Protein AF-F9EJ94-F1 (afdb_monomer_lite)

Structure (mmCIF, N/CA/C/O backbone):
data_AF-F9EJ94-F1
#
_entry.id   AF-F9EJ94-F1
#
loop_
_atom_site.group_PDB
_atom_site.id
_atom_site.type_symbol
_atom_site.label_atom_id
_atom_site.label_alt_id
_atom_site.label_comp_id
_atom_site.label_asym_id
_atom_site.label_entity_id
_atom_site.label_seq_id
_atom_site.pdbx_PDB_ins_code
_atom_site.Cartn_x
_atom_site.Cartn_y
_atom_site.Cartn_z
_atom_site.occupancy
_atom_site.B_iso_or_equiv
_atom_site.auth_seq_id
_atom_site.auth_comp_id
_atom_site.auth_asym_id
_atom_site.auth_atom_id
_atom_site.pdbx_PDB_model_num
ATOM 1 N N . VAL A 1 1 ? 32.078 -11.360 -39.022 1.00 58.03 1 VAL A N 1
ATOM 2 C CA . VAL A 1 1 ? 32.251 -10.855 -37.637 1.00 58.03 1 VAL A CA 1
ATOM 3 C C . VAL A 1 1 ? 32.823 -9.448 -37.717 1.00 58.03 1 VAL A C 1
ATOM 5 O O . VAL A 1 1 ? 33.835 -9.282 -38.382 1.00 58.03 1 VAL A O 1
ATOM 8 N N . ALA A 1 2 ? 32.168 -8.445 -37.124 1.00 83.19 2 ALA A N 1
ATOM 9 C CA . ALA A 1 2 ? 32.655 -7.062 -37.106 1.00 83.19 2 ALA A CA 1
ATOM 10 C C . ALA A 1 2 ? 33.161 -6.707 -35.701 1.00 83.19 2 ALA A C 1
ATOM 12 O O . ALA A 1 2 ? 32.470 -6.965 -34.719 1.00 83.19 2 ALA A O 1
ATOM 13 N N . VAL A 1 3 ? 34.353 -6.116 -35.610 1.00 89.56 3 VAL A N 1
ATOM 14 C CA . VAL A 1 3 ? 34.962 -5.672 -34.347 1.00 89.56 3 VAL A CA 1
ATOM 15 C C . VAL A 1 3 ? 35.040 -4.153 -34.355 1.00 89.56 3 VAL A C 1
ATOM 17 O O . VAL A 1 3 ? 35.409 -3.556 -35.366 1.00 89.56 3 VAL A O 1
ATOM 20 N N . ARG A 1 4 ? 34.684 -3.515 -33.236 1.00 87.56 4 ARG A N 1
ATOM 21 C CA . ARG A 1 4 ? 34.821 -2.067 -33.057 1.00 87.56 4 ARG A CA 1
ATOM 22 C C . ARG A 1 4 ? 35.340 -1.735 -31.668 1.00 87.56 4 ARG A C 1
ATOM 24 O O . ARG A 1 4 ? 34.984 -2.393 -30.696 1.00 87.56 4 ARG A O 1
ATOM 31 N N . VAL A 1 5 ? 36.141 -0.679 -31.600 1.00 90.56 5 VAL A N 1
ATOM 32 C CA . VAL A 1 5 ? 36.671 -0.112 -30.358 1.00 90.56 5 VAL A CA 1
ATOM 33 C C . VAL A 1 5 ? 36.000 1.239 -30.133 1.00 90.56 5 VAL A C 1
ATOM 35 O O . VAL A 1 5 ? 35.906 2.045 -31.057 1.00 90.56 5 VAL A O 1
ATOM 38 N N . ALA A 1 6 ? 35.502 1.473 -28.920 1.00 91.19 6 ALA A N 1
ATOM 39 C CA . ALA A 1 6 ? 34.910 2.741 -28.509 1.00 91.19 6 ALA A CA 1
ATOM 40 C C . ALA A 1 6 ? 35.835 3.452 -27.515 1.00 91.19 6 ALA A C 1
ATOM 42 O O . ALA A 1 6 ? 36.492 2.799 -26.707 1.00 91.19 6 ALA A O 1
ATOM 43 N N . SER A 1 7 ? 35.856 4.786 -27.535 1.00 89.88 7 SER A N 1
ATOM 44 C CA . SER A 1 7 ? 36.735 5.577 -26.663 1.00 89.88 7 SER A CA 1
ATOM 45 C C . SER A 1 7 ? 36.240 5.659 -25.213 1.00 89.88 7 SER A C 1
ATOM 47 O O . SER A 1 7 ? 36.962 6.142 -24.346 1.00 89.88 7 SER A O 1
ATOM 49 N N . SER A 1 8 ? 35.010 5.213 -24.925 1.00 91.75 8 SER A N 1
ATOM 50 C CA . SER A 1 8 ? 34.463 5.137 -23.565 1.00 91.75 8 SER A CA 1
ATOM 51 C C . SER A 1 8 ? 33.291 4.147 -23.454 1.00 91.75 8 SER A C 1
ATOM 53 O O . SER A 1 8 ? 32.638 3.859 -24.463 1.00 91.75 8 SER A O 1
ATOM 55 N N . PRO A 1 9 ? 32.936 3.683 -22.237 1.00 87.75 9 PRO A N 1
ATOM 56 C CA . PRO A 1 9 ? 31.759 2.832 -22.018 1.00 87.75 9 PRO A CA 1
ATOM 57 C C . PRO A 1 9 ? 30.435 3.468 -22.470 1.00 87.75 9 PRO A C 1
ATOM 59 O O . PRO A 1 9 ? 29.524 2.776 -22.919 1.00 87.75 9 PRO A O 1
ATOM 62 N N . ALA A 1 10 ? 30.318 4.796 -22.377 1.00 88.25 10 ALA A N 1
ATOM 63 C CA . ALA A 1 10 ? 29.132 5.513 -22.839 1.00 88.25 10 ALA A CA 1
ATOM 64 C C . ALA A 1 10 ? 29.030 5.512 -24.374 1.00 88.25 10 ALA A C 1
ATOM 66 O O . ALA A 1 10 ? 27.938 5.353 -24.922 1.00 88.25 10 ALA A O 1
ATOM 67 N N . GLN A 1 11 ? 30.161 5.653 -25.076 1.00 92.25 11 GLN A N 1
ATOM 68 C CA . GLN A 1 11 ? 30.201 5.541 -26.536 1.00 92.25 11 GLN A CA 1
ATOM 69 C C . GLN A 1 11 ? 29.952 4.105 -27.006 1.00 92.25 11 GLN A C 1
ATOM 71 O O . GLN A 1 11 ? 29.233 3.907 -27.984 1.00 92.25 11 GLN A O 1
ATOM 76 N N . GLU A 1 12 ? 30.488 3.115 -26.290 1.00 93.81 12 GLU A N 1
ATOM 77 C CA . GLU A 1 12 ? 30.207 1.694 -26.513 1.00 93.81 12 GLU A CA 1
ATOM 78 C C . GLU A 1 12 ? 28.692 1.436 -26.448 1.00 93.81 12 GLU A C 1
ATOM 80 O O . GLU A 1 12 ? 28.096 0.979 -27.425 1.00 93.81 12 GLU A O 1
ATOM 85 N N . ALA A 1 13 ? 28.037 1.847 -25.356 1.00 92.44 13 ALA A N 1
ATOM 86 C CA . ALA A 1 13 ? 26.590 1.709 -25.190 1.00 92.44 13 ALA A CA 1
ATOM 87 C C . ALA A 1 13 ? 25.790 2.487 -26.251 1.00 92.44 13 ALA A C 1
ATOM 89 O O . ALA A 1 13 ? 24.784 1.989 -26.757 1.00 92.44 13 ALA A O 1
ATOM 90 N N . ALA A 1 14 ? 26.233 3.690 -26.634 1.00 93.44 14 ALA A N 1
ATOM 91 C CA . ALA A 1 14 ? 25.598 4.471 -27.695 1.00 93.44 14 ALA A CA 1
ATOM 92 C C . ALA A 1 14 ? 25.673 3.779 -29.060 1.00 93.44 14 ALA A C 1
ATOM 94 O O . ALA A 1 14 ? 24.717 3.819 -29.841 1.00 93.44 14 ALA A O 1
ATOM 95 N N . HIS A 1 15 ? 26.804 3.142 -29.350 1.00 94.31 15 HIS A N 1
ATOM 96 C CA . HIS A 1 15 ? 26.991 2.399 -30.580 1.00 94.31 15 HIS A CA 1
ATOM 97 C C . HIS A 1 15 ? 26.116 1.141 -30.613 1.00 94.31 15 HIS A C 1
ATOM 99 O O . HIS A 1 15 ? 25.374 0.960 -31.579 1.00 94.31 15 HIS A O 1
ATOM 105 N N . VAL A 1 16 ? 26.118 0.352 -29.536 1.00 95.56 16 VAL A N 1
ATOM 106 C CA . VAL A 1 16 ? 25.254 -0.830 -29.395 1.00 95.56 16 VAL A CA 1
ATOM 107 C C . VAL A 1 16 ? 23.777 -0.445 -29.523 1.00 95.56 16 VAL A C 1
ATOM 109 O O . VAL A 1 16 ? 23.058 -1.041 -30.318 1.00 95.56 16 VAL A O 1
ATOM 112 N N . ALA A 1 17 ? 23.320 0.608 -28.837 1.00 96.19 17 ALA A N 1
ATOM 113 C CA . ALA A 1 17 ? 21.929 1.063 -28.924 1.00 96.19 17 ALA A CA 1
ATOM 114 C C . ALA A 1 17 ? 21.517 1.486 -30.342 1.00 96.19 17 ALA A C 1
ATOM 116 O O . ALA A 1 17 ? 20.376 1.285 -30.753 1.00 96.19 17 ALA A O 1
ATOM 117 N N . ARG A 1 18 ? 22.433 2.098 -31.099 1.00 95.44 18 ARG A N 1
ATOM 118 C CA . ARG A 1 18 ? 22.193 2.454 -32.501 1.00 95.44 18 ARG A CA 1
ATOM 119 C C . ARG A 1 18 ? 22.100 1.215 -33.388 1.00 95.44 18 ARG A C 1
ATOM 121 O O . ARG A 1 18 ? 21.234 1.195 -34.251 1.00 95.44 18 ARG A O 1
ATOM 128 N N . MET A 1 19 ? 22.941 0.204 -33.164 1.00 95.88 19 MET A N 1
ATOM 129 C CA . MET A 1 19 ? 22.852 -1.063 -33.893 1.00 95.88 19 MET A CA 1
ATOM 130 C C . MET A 1 19 ? 21.521 -1.766 -33.638 1.00 95.88 19 MET A C 1
ATOM 132 O O . MET A 1 19 ? 20.826 -2.078 -34.592 1.00 95.88 19 MET A O 1
ATOM 136 N N . LEU A 1 20 ? 21.136 -1.944 -32.371 1.00 96.31 20 LEU A N 1
ATOM 137 C CA . LEU A 1 20 ? 19.891 -2.631 -32.014 1.00 96.31 20 LEU A CA 1
ATOM 138 C C . LEU A 1 20 ? 18.652 -1.910 -32.564 1.00 96.31 20 LEU A C 1
ATOM 140 O O . LEU A 1 20 ? 17.751 -2.543 -33.100 1.00 96.31 20 LEU A O 1
ATOM 144 N N . ARG A 1 21 ? 18.613 -0.573 -32.474 1.00 95.62 21 ARG A N 1
ATOM 145 C CA . ARG A 1 21 ? 17.519 0.214 -33.067 1.00 95.62 21 ARG A CA 1
ATOM 146 C C . ARG A 1 21 ? 17.511 0.137 -34.588 1.00 95.62 21 ARG A C 1
ATOM 148 O O . ARG A 1 21 ? 16.438 0.038 -35.166 1.00 95.62 21 ARG A O 1
ATOM 155 N N . GLY A 1 22 ? 18.682 0.198 -35.223 1.00 96.19 22 GLY A N 1
ATOM 156 C CA . GLY A 1 22 ? 18.802 0.045 -36.672 1.00 96.19 22 GLY A CA 1
ATOM 157 C C . GLY A 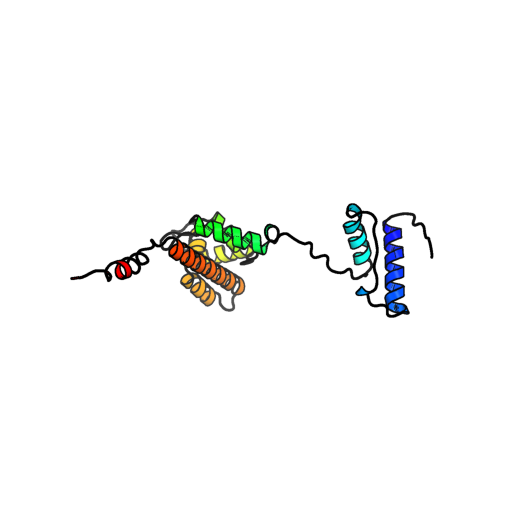1 22 ? 18.275 -1.310 -37.129 1.00 96.19 22 GLY A C 1
ATOM 158 O O . GLY A 1 22 ? 17.447 -1.359 -38.025 1.00 96.19 22 GLY A O 1
ATOM 159 N N . GLU A 1 23 ? 18.674 -2.380 -36.447 1.00 96.56 23 GLU A N 1
ATOM 160 C CA . GLU A 1 23 ? 18.212 -3.744 -36.705 1.00 96.56 23 GLU A CA 1
ATOM 161 C C . GLU A 1 23 ? 16.689 -3.870 -36.547 1.00 96.56 23 GLU A C 1
ATOM 163 O O . GLU A 1 23 ? 16.002 -4.360 -37.440 1.00 96.56 23 GLU A O 1
ATOM 168 N N . HIS A 1 24 ? 16.137 -3.342 -35.454 1.00 95.69 24 HIS A N 1
ATOM 169 C CA . HIS A 1 24 ? 14.695 -3.355 -35.221 1.00 95.69 24 HIS A CA 1
ATOM 170 C C . HIS A 1 24 ? 13.909 -2.595 -36.298 1.00 95.69 24 HIS A C 1
ATOM 172 O O . HIS A 1 24 ? 12.918 -3.102 -36.815 1.00 95.69 24 HIS A O 1
ATOM 178 N N . VAL A 1 25 ? 14.344 -1.379 -36.642 1.00 96.38 25 VAL A N 1
ATOM 179 C CA . VAL A 1 25 ? 13.605 -0.488 -37.550 1.00 96.38 25 VAL A CA 1
ATOM 180 C C . VAL A 1 25 ? 13.775 -0.890 -39.014 1.00 96.38 25 VAL A C 1
ATOM 182 O O . VAL A 1 25 ? 12.810 -0.844 -39.769 1.00 96.38 25 VAL A O 1
ATOM 185 N N . LEU A 1 26 ? 14.988 -1.258 -39.430 1.00 96.75 26 LEU A N 1
ATOM 186 C CA . LEU A 1 26 ? 15.302 -1.539 -40.834 1.00 96.75 26 LEU A CA 1
ATOM 187 C C . LEU A 1 26 ? 15.008 -2.989 -41.221 1.00 96.75 26 LEU A C 1
ATOM 189 O O . LEU A 1 26 ? 14.683 -3.248 -42.378 1.00 96.75 26 LEU A O 1
ATOM 193 N N . HIS A 1 27 ? 15.128 -3.925 -40.277 1.00 95.62 27 HIS A N 1
ATOM 194 C CA . HIS A 1 27 ? 14.991 -5.360 -40.543 1.00 95.62 27 HIS A CA 1
ATOM 195 C C . HIS A 1 27 ? 13.806 -6.005 -39.810 1.00 95.62 27 HIS A C 1
ATOM 197 O O . HIS A 1 27 ? 13.535 -7.186 -40.009 1.00 95.62 27 HIS A O 1
ATOM 203 N N . GLY A 1 28 ? 13.061 -5.246 -38.996 1.00 95.19 28 GLY A N 1
ATOM 204 C CA . GLY A 1 28 ? 11.854 -5.731 -38.318 1.00 95.19 28 GLY A CA 1
ATOM 205 C C . GLY A 1 28 ? 12.126 -6.746 -37.205 1.00 95.19 28 GLY A C 1
ATOM 206 O O . GLY A 1 28 ? 11.195 -7.375 -36.702 1.00 95.19 28 GLY A O 1
ATOM 207 N N . THR A 1 29 ? 13.387 -6.933 -36.807 1.00 96.62 29 THR A N 1
ATOM 208 C CA . THR A 1 29 ? 13.768 -7.891 -35.767 1.00 96.62 29 THR A CA 1
ATOM 209 C C . THR A 1 29 ? 13.168 -7.467 -34.427 1.00 96.62 29 THR A C 1
ATOM 211 O O . THR A 1 29 ? 13.439 -6.376 -33.924 1.00 96.62 29 THR A O 1
ATOM 214 N N . ALA A 1 30 ? 12.337 -8.323 -33.832 1.00 94.44 30 ALA A N 1
ATOM 215 C CA . ALA A 1 30 ? 11.718 -8.056 -32.538 1.00 94.44 30 ALA A CA 1
ATOM 216 C C . ALA A 1 30 ? 12.768 -7.934 -31.414 1.00 94.44 30 ALA A C 1
ATOM 218 O O . ALA A 1 30 ? 13.828 -8.561 -31.451 1.00 94.44 30 ALA A O 1
ATOM 219 N N . TRP A 1 31 ? 12.477 -7.105 -30.406 1.00 93.69 31 TRP A N 1
ATOM 220 C CA . TRP A 1 31 ? 13.412 -6.800 -29.314 1.00 93.69 31 TRP A CA 1
ATOM 221 C C . TRP A 1 31 ? 13.835 -8.025 -28.499 1.00 93.69 31 TRP A C 1
ATOM 223 O O . TRP A 1 31 ? 14.976 -8.098 -28.053 1.00 93.69 31 TRP A O 1
ATOM 233 N N . ASP A 1 32 ? 12.938 -8.993 -28.344 1.00 92.25 32 ASP A N 1
ATOM 234 C CA . ASP A 1 32 ? 13.153 -10.269 -27.654 1.00 92.25 32 ASP A CA 1
ATOM 235 C C . ASP A 1 32 ? 14.091 -11.230 -28.405 1.00 92.25 32 ASP A C 1
ATOM 237 O O . ASP A 1 32 ? 14.609 -12.175 -27.813 1.00 92.25 32 ASP A O 1
ATOM 241 N N . ARG A 1 33 ? 14.365 -10.970 -29.689 1.00 94.75 33 ARG A N 1
ATOM 242 C CA . ARG A 1 33 ? 15.335 -11.716 -30.506 1.00 94.75 33 ARG A CA 1
ATOM 243 C C . ARG A 1 33 ? 16.732 -11.105 -30.507 1.00 94.75 33 ARG A C 1
ATOM 245 O O . ARG A 1 33 ? 17.631 -11.642 -31.151 1.00 94.75 33 ARG A O 1
ATOM 252 N N . MET A 1 34 ? 16.933 -9.997 -29.799 1.00 94.94 34 MET A N 1
ATOM 253 C CA . MET A 1 34 ? 18.221 -9.319 -29.709 1.00 94.94 34 MET A CA 1
ATOM 254 C C . MET A 1 34 ? 18.780 -9.390 -28.289 1.00 94.94 34 MET A C 1
ATOM 256 O O . MET A 1 34 ? 18.079 -9.143 -27.312 1.00 94.94 34 MET A O 1
ATOM 260 N N . ALA A 1 35 ? 20.076 -9.679 -28.169 1.00 93.75 35 ALA A N 1
ATOM 261 C CA . ALA A 1 35 ? 20.751 -9.786 -26.882 1.00 93.75 35 ALA A CA 1
ATOM 262 C C . ALA A 1 35 ? 22.078 -9.020 -26.873 1.00 93.75 35 ALA A C 1
ATOM 264 O O . ALA A 1 35 ? 22.806 -8.979 -27.864 1.00 93.75 35 ALA A O 1
ATOM 265 N N . VAL A 1 36 ? 22.410 -8.446 -25.716 1.00 92.25 36 VAL A N 1
ATOM 266 C CA . VAL A 1 36 ? 23.723 -7.854 -25.435 1.00 92.25 36 VAL A CA 1
ATOM 267 C C . VAL A 1 36 ? 24.366 -8.660 -24.317 1.00 92.25 36 VAL A C 1
ATOM 269 O O . VAL A 1 36 ? 23.856 -8.690 -23.199 1.00 92.25 36 VAL A O 1
ATOM 272 N N . ILE A 1 37 ? 25.489 -9.310 -24.616 1.00 91.88 37 ILE A N 1
ATOM 273 C CA . ILE A 1 37 ? 26.213 -10.149 -23.658 1.00 91.88 37 ILE A CA 1
ATOM 274 C C . ILE A 1 37 ? 27.349 -9.329 -23.047 1.00 91.88 37 ILE A C 1
ATOM 276 O O . ILE A 1 37 ? 28.193 -8.781 -23.754 1.00 91.88 37 ILE A O 1
ATOM 280 N N . LEU A 1 38 ? 27.374 -9.251 -21.718 1.00 90.00 38 LEU A N 1
ATOM 281 C CA . LEU A 1 38 ? 28.395 -8.542 -20.950 1.00 90.00 38 LEU A CA 1
ATOM 282 C C . LEU A 1 38 ? 29.253 -9.543 -20.178 1.00 90.00 38 LEU A C 1
ATOM 284 O O . LEU A 1 38 ? 28.760 -10.560 -19.702 1.00 90.00 38 LEU A O 1
ATOM 288 N N . ARG A 1 39 ? 30.537 -9.223 -19.987 1.00 87.88 39 ARG A N 1
ATOM 289 C CA . ARG A 1 39 ? 31.469 -10.093 -19.246 1.00 87.88 39 ARG A CA 1
ATOM 290 C C . ARG A 1 39 ? 31.265 -10.064 -17.723 1.00 87.88 39 ARG A C 1
ATOM 292 O O . ARG A 1 39 ? 31.638 -11.014 -17.050 1.00 87.88 39 ARG A O 1
ATOM 299 N N . SER A 1 40 ? 30.735 -8.973 -17.161 1.00 85.25 40 SER A N 1
ATOM 300 C CA . SER A 1 40 ? 30.635 -8.777 -15.705 1.00 85.25 40 SER A CA 1
ATOM 301 C C . SER A 1 40 ? 29.279 -8.220 -15.282 1.00 85.25 40 SER A C 1
ATOM 303 O O . SER A 1 40 ? 28.824 -7.200 -15.810 1.00 85.25 40 SER A O 1
ATOM 305 N N . ALA A 1 41 ? 28.694 -8.833 -14.248 1.00 80.31 41 ALA A N 1
ATOM 306 C CA . ALA A 1 41 ? 27.473 -8.362 -13.599 1.00 80.31 41 ALA A CA 1
ATOM 307 C C . ALA A 1 41 ? 27.629 -6.955 -12.989 1.00 80.31 41 ALA A C 1
ATOM 309 O O . ALA A 1 41 ? 26.679 -6.175 -12.999 1.00 80.31 41 ALA A O 1
ATOM 310 N N . GLY A 1 42 ? 28.835 -6.573 -12.544 1.00 82.44 42 GLY A N 1
ATOM 311 C CA . GLY A 1 42 ? 29.100 -5.242 -11.979 1.00 82.44 42 GLY A CA 1
ATOM 312 C C . GLY A 1 42 ? 28.890 -4.098 -12.979 1.00 82.44 42 GLY A C 1
ATOM 313 O O . GLY A 1 42 ? 28.540 -2.985 -12.592 1.00 82.44 42 GLY A O 1
ATOM 314 N N . ARG A 1 43 ? 29.025 -4.371 -14.285 1.00 84.81 43 ARG A N 1
ATOM 315 C CA . ARG A 1 43 ? 28.770 -3.393 -15.361 1.00 84.81 43 ARG A CA 1
ATOM 316 C C . ARG A 1 43 ? 27.335 -3.437 -15.892 1.00 84.81 43 ARG A C 1
ATOM 318 O O . ARG A 1 43 ? 26.935 -2.521 -16.611 1.00 84.81 43 ARG A O 1
ATOM 325 N N . MET A 1 44 ? 26.555 -4.454 -15.521 1.00 86.44 44 MET A N 1
ATOM 326 C CA . MET A 1 44 ? 25.215 -4.706 -16.056 1.00 86.44 44 MET A CA 1
ATOM 327 C C . MET A 1 44 ? 24.267 -3.535 -15.810 1.00 86.44 44 MET A C 1
ATOM 329 O O . MET A 1 44 ? 23.655 -3.036 -16.746 1.00 86.44 44 MET A O 1
ATOM 333 N N . GLN A 1 45 ? 24.184 -3.026 -14.578 1.00 85.81 45 GLN A N 1
ATOM 334 C CA . GLN A 1 45 ? 23.255 -1.937 -14.265 1.00 85.81 45 GLN A CA 1
ATOM 335 C C . GLN A 1 45 ? 23.583 -0.643 -15.021 1.00 85.81 45 GLN A C 1
ATOM 337 O O . GLN A 1 45 ? 22.676 0.036 -15.498 1.00 85.81 45 GLN A O 1
ATOM 342 N N . ALA A 1 46 ? 24.870 -0.298 -15.140 1.00 88.62 46 ALA A N 1
ATOM 343 C CA . ALA A 1 46 ? 25.307 0.886 -15.874 1.00 88.62 46 ALA A CA 1
ATOM 344 C C . ALA A 1 46 ? 24.993 0.759 -17.372 1.00 88.62 46 ALA A C 1
ATOM 346 O O . ALA A 1 46 ? 24.401 1.670 -17.946 1.00 88.62 46 ALA A O 1
ATOM 347 N N . ALA A 1 47 ? 25.296 -0.393 -17.978 1.00 89.50 47 ALA A N 1
ATOM 348 C CA . ALA A 1 47 ? 24.962 -0.674 -19.371 1.00 89.50 47 ALA A CA 1
ATOM 349 C C . ALA A 1 47 ? 23.444 -0.642 -19.613 1.00 89.50 47 ALA A C 1
ATOM 351 O O . ALA A 1 47 ? 22.982 0.029 -20.534 1.00 89.50 47 ALA A O 1
ATOM 352 N N . CYS A 1 48 ? 22.652 -1.279 -18.743 1.00 90.06 48 CYS A N 1
ATOM 353 C CA . CYS A 1 48 ? 21.195 -1.268 -18.845 1.00 90.06 48 CYS A CA 1
ATOM 354 C C . CYS A 1 48 ? 20.619 0.152 -18.760 1.00 90.06 48 CYS A C 1
ATOM 356 O O . CYS A 1 48 ? 19.726 0.505 -19.530 1.00 90.06 48 CYS A O 1
ATOM 358 N N . ARG A 1 49 ? 21.133 0.988 -17.845 1.00 89.81 49 ARG A N 1
ATOM 359 C CA . ARG A 1 49 ? 20.735 2.401 -17.741 1.00 89.81 49 ARG A CA 1
ATOM 360 C C . ARG A 1 49 ? 21.039 3.163 -19.030 1.00 89.81 49 ARG A C 1
ATOM 362 O O . ARG A 1 49 ? 20.156 3.846 -19.540 1.00 89.81 49 ARG A O 1
ATOM 369 N N . GLU A 1 50 ? 22.243 3.021 -19.578 1.00 93.12 50 GLU A N 1
ATOM 370 C CA . GLU A 1 50 ? 22.650 3.736 -20.794 1.00 93.12 50 GLU A CA 1
ATOM 371 C C . GLU A 1 50 ? 21.882 3.295 -22.050 1.00 93.12 50 GLU A C 1
ATOM 373 O O . GLU A 1 50 ? 21.560 4.137 -22.893 1.00 93.12 50 GLU A O 1
ATOM 378 N N . LEU A 1 51 ? 21.555 2.006 -22.169 1.00 93.75 51 LEU A N 1
ATOM 379 C CA . LEU A 1 51 ? 20.736 1.475 -23.262 1.00 93.75 51 LEU A CA 1
ATOM 380 C C . LEU A 1 51 ? 19.276 1.953 -23.160 1.00 93.75 51 LEU A C 1
ATOM 382 O O . LEU A 1 51 ? 18.733 2.449 -24.149 1.00 93.75 51 LEU A O 1
ATOM 386 N N . ARG A 1 52 ? 18.665 1.913 -21.962 1.00 92.50 52 ARG A N 1
ATOM 387 C CA . ARG A 1 52 ? 17.302 2.438 -21.730 1.00 92.50 52 ARG A CA 1
ATOM 388 C C . ARG A 1 52 ? 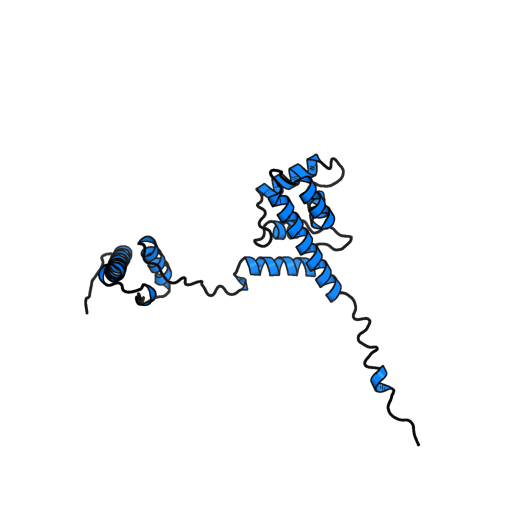17.201 3.929 -22.027 1.00 92.50 52 ARG A C 1
ATOM 390 O O . ARG A 1 52 ? 16.282 4.346 -22.724 1.00 92.50 52 ARG A O 1
ATOM 397 N N . ARG A 1 53 ? 18.181 4.724 -21.577 1.00 92.88 53 ARG A N 1
ATOM 398 C CA . ARG A 1 53 ? 18.269 6.166 -21.887 1.00 92.88 53 ARG A CA 1
ATOM 399 C C . ARG A 1 53 ? 18.273 6.456 -23.393 1.00 92.88 53 ARG A C 1
ATOM 401 O O . ARG A 1 53 ? 17.942 7.565 -23.789 1.00 92.88 53 ARG A O 1
ATOM 408 N N . ARG A 1 54 ? 18.648 5.482 -24.230 1.00 94.44 54 ARG A N 1
ATOM 409 C CA . ARG A 1 54 ? 18.720 5.599 -25.696 1.00 94.44 54 ARG A CA 1
ATOM 410 C C . ARG A 1 54 ? 17.567 4.902 -26.423 1.00 94.44 54 ARG A C 1
ATOM 412 O O . ARG A 1 54 ? 17.646 4.724 -27.637 1.00 94.44 54 ARG A O 1
ATOM 419 N N . GLY A 1 55 ? 16.512 4.529 -25.698 1.00 91.62 55 GLY A N 1
ATOM 420 C CA . GLY A 1 55 ? 15.286 3.975 -26.273 1.00 91.62 55 GLY A CA 1
ATOM 421 C C . GLY A 1 55 ? 15.379 2.501 -26.661 1.00 91.62 55 GLY A C 1
ATOM 422 O O . GLY A 1 55 ? 14.603 2.057 -27.497 1.00 91.62 55 GLY A O 1
ATOM 423 N N . VAL A 1 56 ? 16.324 1.745 -26.093 1.00 94.50 56 VAL A N 1
ATOM 424 C CA . VAL A 1 56 ? 16.331 0.281 -26.214 1.00 94.50 56 VAL A CA 1
ATOM 425 C C . VAL A 1 56 ? 15.461 -0.293 -25.090 1.00 94.50 56 VAL A C 1
ATOM 427 O O . VAL A 1 56 ? 15.843 -0.159 -23.919 1.00 94.50 56 VAL A O 1
ATOM 430 N N . PRO A 1 57 ? 14.307 -0.916 -25.394 1.00 91.44 57 PRO A N 1
ATOM 431 C CA . PRO A 1 57 ? 13.526 -1.624 -24.395 1.00 91.44 57 PRO A CA 1
ATOM 432 C C . PRO A 1 57 ? 14.321 -2.851 -23.953 1.00 91.44 57 PRO A C 1
ATOM 434 O O . PRO A 1 57 ? 14.629 -3.748 -24.732 1.00 91.44 57 PRO A O 1
ATOM 437 N N . LEU A 1 58 ? 14.701 -2.863 -22.682 1.00 89.19 58 LEU A N 1
ATOM 438 C CA . LEU A 1 58 ? 15.323 -4.024 -22.065 1.00 89.19 58 LEU A CA 1
ATOM 439 C C . LEU A 1 58 ? 14.238 -4.793 -21.340 1.00 89.19 58 LEU A C 1
ATOM 441 O O . LEU A 1 58 ? 13.446 -4.168 -20.627 1.00 89.19 58 LEU A O 1
ATOM 445 N N . ALA A 1 59 ? 14.257 -6.121 -21.457 1.00 79.94 59 ALA A N 1
ATOM 446 C CA . ALA A 1 59 ? 13.449 -6.974 -20.604 1.00 79.94 59 ALA A CA 1
ATOM 447 C C . ALA A 1 59 ? 13.599 -6.503 -19.151 1.00 79.94 59 ALA A C 1
ATOM 449 O O . ALA A 1 59 ? 14.708 -6.217 -18.675 1.00 79.94 59 ALA A O 1
ATOM 450 N N . GLY A 1 60 ? 12.466 -6.335 -18.472 1.00 63.16 60 GLY A N 1
ATOM 451 C CA . GLY A 1 60 ? 12.466 -6.029 -17.058 1.00 63.16 60 GLY A CA 1
ATOM 452 C C . GLY A 1 60 ? 13.152 -7.178 -16.343 1.00 63.16 60 GLY A C 1
ATOM 453 O O . GLY A 1 60 ? 12.546 -8.217 -16.117 1.00 63.16 60 GLY A O 1
ATOM 454 N N . THR A 1 61 ? 14.416 -7.005 -15.964 1.00 57.09 61 THR A N 1
ATOM 455 C CA . THR A 1 61 ? 14.945 -7.735 -14.820 1.00 57.09 61 THR A CA 1
ATOM 456 C C . THR A 1 61 ? 14.205 -7.141 -13.633 1.00 57.09 61 THR A C 1
ATOM 458 O O . THR A 1 61 ? 14.705 -6.215 -12.997 1.00 57.09 61 THR A O 1
ATOM 461 N N . SER A 1 62 ? 12.968 -7.591 -13.389 1.00 52.12 62 SER A N 1
ATOM 462 C CA . SER A 1 62 ? 12.459 -7.528 -12.028 1.00 52.12 62 SER A CA 1
ATOM 463 C C . SER A 1 62 ? 13.528 -8.271 -11.243 1.00 52.12 62 SER A C 1
ATOM 465 O O . SER A 1 62 ? 13.796 -9.436 -11.574 1.00 52.12 62 SER A O 1
ATOM 467 N N . PRO A 1 63 ? 14.281 -7.607 -10.349 1.00 53.72 63 PRO A N 1
ATOM 468 C CA . PRO A 1 63 ? 15.206 -8.350 -9.524 1.00 53.72 63 PRO A CA 1
ATOM 469 C C . PRO A 1 63 ? 14.377 -9.470 -8.896 1.00 53.72 63 PRO A C 1
ATOM 471 O O . PRO A 1 63 ? 13.205 -9.258 -8.581 1.00 53.72 63 PRO A O 1
ATOM 474 N N . ALA A 1 64 ? 14.950 -10.655 -8.713 1.00 54.25 64 ALA A N 1
ATOM 475 C CA . ALA A 1 64 ? 14.392 -11.584 -7.745 1.00 54.25 64 ALA A CA 1
ATOM 476 C C . ALA A 1 64 ? 14.550 -10.917 -6.367 1.00 54.25 64 ALA A C 1
ATOM 478 O O . ALA A 1 64 ? 15.482 -11.198 -5.616 1.00 54.25 64 ALA A O 1
ATOM 479 N N . VAL A 1 65 ? 13.710 -9.918 -6.089 1.00 57.97 65 VAL A N 1
ATOM 480 C CA . VAL A 1 65 ? 13.575 -9.298 -4.791 1.00 57.97 65 VAL A CA 1
ATOM 481 C C . VAL A 1 65 ? 13.000 -10.423 -3.962 1.00 57.97 65 VAL A C 1
ATOM 483 O O . VAL A 1 65 ? 11.883 -10.884 -4.188 1.00 57.97 65 VAL A O 1
ATOM 486 N N . LEU A 1 66 ? 13.823 -10.958 -3.066 1.00 65.56 66 LEU A N 1
ATOM 487 C CA . LEU A 1 66 ? 13.349 -11.901 -2.065 1.00 65.56 66 LEU A CA 1
ATOM 488 C C . LEU A 1 66 ? 12.108 -11.270 -1.438 1.00 65.56 66 LEU A C 1
ATOM 490 O O . LEU A 1 66 ? 12.180 -10.098 -1.091 1.00 65.56 66 LEU A O 1
ATOM 494 N N . LEU A 1 67 ? 11.003 -12.007 -1.292 1.00 64.62 67 LEU A N 1
ATOM 495 C CA . LEU A 1 67 ? 9.716 -11.440 -0.851 1.00 64.62 67 LEU A CA 1
ATOM 496 C C . LEU A 1 67 ? 9.844 -10.523 0.379 1.00 64.62 67 LEU A C 1
ATOM 498 O O . LEU A 1 67 ? 9.126 -9.539 0.483 1.00 64.62 67 LEU A O 1
ATOM 502 N N . ARG A 1 68 ? 10.813 -10.786 1.266 1.00 63.66 68 ARG A N 1
ATOM 503 C CA . ARG A 1 68 ? 11.161 -9.949 2.430 1.00 63.66 68 ARG A CA 1
ATOM 504 C C . ARG A 1 68 ? 11.598 -8.507 2.124 1.00 63.66 68 ARG A C 1
ATOM 506 O O . ARG A 1 68 ? 11.530 -7.668 3.011 1.00 63.66 68 ARG A O 1
ATOM 513 N N . ALA A 1 69 ? 12.126 -8.245 0.933 1.00 69.56 69 ALA A N 1
ATOM 514 C CA . ALA A 1 69 ? 12.619 -6.942 0.495 1.00 69.56 69 ALA A CA 1
ATOM 515 C C . ALA A 1 69 ? 11.578 -6.182 -0.344 1.00 69.56 69 ALA A C 1
ATOM 517 O O . ALA A 1 69 ? 11.808 -5.024 -0.688 1.00 69.56 69 ALA A O 1
ATOM 518 N N . GLU A 1 70 ? 10.431 -6.807 -0.632 1.00 82.19 70 GLU A N 1
ATOM 519 C CA . GLU A 1 70 ? 9.298 -6.142 -1.263 1.00 82.19 70 GLU A CA 1
ATOM 520 C C . GLU A 1 70 ? 8.554 -5.290 -0.215 1.00 82.19 70 GLU A C 1
ATOM 522 O O . GLU A 1 70 ? 8.169 -5.811 0.840 1.00 82.19 70 GLU A O 1
ATOM 527 N N . PRO A 1 71 ? 8.326 -3.987 -0.463 1.00 82.56 71 PRO A N 1
ATOM 528 C CA . PRO A 1 71 ? 7.785 -3.071 0.542 1.00 82.56 71 PRO A CA 1
ATOM 529 C C . PRO A 1 71 ? 6.382 -3.461 1.030 1.00 82.56 71 PRO A C 1
ATOM 531 O O . PRO A 1 71 ? 6.081 -3.294 2.212 1.00 82.56 71 PRO A O 1
ATOM 534 N N . ALA A 1 72 ? 5.537 -4.030 0.162 1.00 86.69 72 ALA A N 1
ATOM 535 C CA . ALA A 1 72 ? 4.205 -4.505 0.541 1.00 86.69 72 ALA A CA 1
ATOM 536 C C . ALA A 1 72 ? 4.273 -5.698 1.513 1.00 86.69 72 ALA A C 1
ATOM 538 O O . ALA A 1 72 ? 3.589 -5.707 2.537 1.00 86.69 72 ALA A O 1
ATOM 539 N N . SER A 1 73 ? 5.151 -6.667 1.243 1.00 89.44 73 SER A N 1
ATOM 540 C CA . SER A 1 73 ? 5.385 -7.815 2.126 1.00 89.44 73 SER A CA 1
ATOM 541 C C . SER A 1 73 ? 5.936 -7.378 3.483 1.00 89.44 73 SER A C 1
ATOM 543 O O . SER A 1 73 ? 5.481 -7.854 4.522 1.00 89.44 73 SER A O 1
ATOM 545 N N . GLY A 1 74 ? 6.892 -6.442 3.487 1.00 89.81 74 GLY A N 1
ATOM 546 C CA . GLY A 1 74 ? 7.447 -5.877 4.718 1.00 89.81 74 GLY A CA 1
ATOM 547 C C . GLY A 1 74 ? 6.383 -5.187 5.574 1.00 89.81 74 GLY A C 1
ATOM 548 O O . GLY A 1 74 ? 6.345 -5.387 6.791 1.00 89.81 74 GLY A O 1
ATOM 549 N N . ALA A 1 75 ? 5.479 -4.433 4.944 1.00 92.25 75 ALA A N 1
ATOM 550 C CA . ALA A 1 75 ? 4.359 -3.796 5.627 1.00 92.25 75 ALA A CA 1
ATOM 551 C C . ALA A 1 75 ? 3.398 -4.825 6.240 1.00 92.25 75 ALA A C 1
ATOM 553 O O . ALA A 1 75 ? 3.106 -4.728 7.429 1.00 92.25 75 ALA A O 1
ATOM 554 N N . LEU A 1 76 ? 2.989 -5.853 5.483 1.00 92.31 76 LEU A N 1
ATOM 555 C CA . LEU A 1 76 ? 2.121 -6.927 5.990 1.00 92.31 76 LEU A CA 1
ATOM 556 C C . LEU A 1 76 ? 2.719 -7.612 7.222 1.00 92.31 76 LEU A C 1
ATOM 558 O O . LEU A 1 76 ? 2.043 -7.743 8.240 1.00 92.31 76 LEU A O 1
ATOM 562 N N . LEU A 1 77 ? 3.994 -8.007 7.154 1.00 93.31 77 LEU A N 1
ATOM 563 C CA . LEU A 1 77 ? 4.677 -8.675 8.265 1.00 93.31 77 LEU A CA 1
ATOM 564 C C . LEU A 1 77 ? 4.818 -7.764 9.489 1.00 93.31 77 LEU A C 1
ATOM 566 O O . LEU A 1 77 ? 4.656 -8.224 10.618 1.00 93.31 77 LEU A O 1
ATOM 570 N N . THR A 1 78 ? 5.091 -6.476 9.275 1.00 94.44 78 THR A N 1
ATOM 571 C CA . THR A 1 78 ? 5.198 -5.491 10.360 1.00 94.44 78 THR A CA 1
ATOM 572 C C . THR A 1 78 ? 3.853 -5.294 11.054 1.00 94.44 78 THR A C 1
ATOM 574 O O . THR A 1 78 ? 3.792 -5.320 12.283 1.00 94.44 78 THR A O 1
ATOM 577 N N . THR A 1 79 ? 2.771 -5.144 10.288 1.00 95.50 79 THR A N 1
ATOM 578 C CA . THR A 1 79 ? 1.418 -4.980 10.830 1.00 95.50 79 THR A CA 1
ATOM 579 C C . THR A 1 79 ? 0.934 -6.252 11.529 1.00 95.50 79 THR A C 1
ATOM 581 O O . THR A 1 79 ? 0.419 -6.166 12.640 1.00 95.50 79 THR A O 1
ATOM 584 N N . ALA A 1 80 ? 1.157 -7.433 10.946 1.00 94.56 80 ALA A N 1
ATOM 585 C CA . ALA A 1 80 ? 0.803 -8.709 11.569 1.00 94.56 80 ALA A CA 1
ATOM 586 C C . ALA A 1 80 ? 1.566 -8.935 12.884 1.00 94.56 80 ALA A C 1
ATOM 588 O O . ALA A 1 80 ? 0.973 -9.327 13.886 1.00 94.56 80 ALA A O 1
ATOM 589 N N . ARG A 1 81 ? 2.868 -8.621 12.918 1.00 95.00 81 ARG A N 1
ATOM 590 C CA . ARG A 1 81 ? 3.666 -8.679 14.149 1.00 95.00 81 ARG A CA 1
ATOM 591 C C . ARG A 1 81 ? 3.146 -7.709 15.209 1.00 95.00 81 ARG A C 1
ATOM 593 O O . ARG A 1 81 ? 2.999 -8.102 16.358 1.00 95.00 81 ARG A O 1
ATOM 600 N N . ALA A 1 82 ? 2.824 -6.473 14.827 1.00 96.00 82 ALA A N 1
ATOM 601 C CA . ALA A 1 82 ? 2.233 -5.505 15.749 1.00 96.00 82 ALA A CA 1
ATOM 602 C C . ALA A 1 82 ? 0.883 -5.984 16.314 1.00 96.00 82 ALA A C 1
ATOM 604 O O . ALA A 1 82 ? 0.583 -5.697 17.468 1.00 96.00 82 ALA A O 1
ATOM 605 N N . ALA A 1 83 ? 0.085 -6.721 15.534 1.00 94.69 83 ALA A N 1
ATOM 606 C CA . ALA A 1 83 ? -1.151 -7.334 16.017 1.00 94.69 83 ALA A CA 1
ATOM 607 C C . ALA A 1 83 ? -0.877 -8.447 17.042 1.00 94.69 83 ALA A C 1
ATOM 609 O O . ALA A 1 83 ? -1.464 -8.436 18.118 1.00 94.69 83 ALA A O 1
ATOM 610 N N . LEU A 1 84 ? 0.043 -9.367 16.731 1.00 93.94 84 LEU A N 1
ATOM 611 C CA . LEU A 1 84 ? 0.420 -10.479 17.617 1.00 93.94 84 LEU A CA 1
ATOM 612 C C . LEU A 1 84 ? 1.017 -10.006 18.947 1.00 93.94 84 LEU A C 1
ATOM 614 O O . LEU A 1 84 ? 0.813 -10.637 19.977 1.00 93.94 84 LEU A O 1
ATOM 618 N N . GLU A 1 85 ? 1.742 -8.890 18.928 1.00 93.94 85 GLU A N 1
ATOM 619 C CA . GLU A 1 85 ? 2.322 -8.263 20.119 1.00 93.94 85 GLU A CA 1
ATOM 620 C C . GLU A 1 85 ? 1.321 -7.357 20.868 1.00 93.94 85 GLU A C 1
ATOM 622 O O . GLU A 1 85 ? 1.714 -6.646 21.789 1.00 93.94 85 GLU A O 1
ATOM 627 N N . GLY A 1 86 ? 0.046 -7.313 20.456 1.00 93.38 86 GLY A N 1
ATOM 628 C CA . GLY A 1 86 ? -0.993 -6.481 21.080 1.00 93.38 86 GLY A CA 1
ATOM 629 C C . GLY A 1 86 ? -0.833 -4.972 20.845 1.00 93.38 86 GLY A C 1
ATOM 630 O O . GLY A 1 86 ? -1.605 -4.164 21.362 1.00 93.38 86 GLY A O 1
ATOM 631 N N . ARG A 1 87 ? 0.137 -4.550 20.025 1.00 95.44 87 ARG A N 1
ATOM 632 C CA . ARG A 1 87 ? 0.451 -3.135 19.757 1.00 95.44 87 ARG A CA 1
ATOM 633 C C . ARG A 1 87 ? -0.554 -2.444 18.843 1.00 95.44 87 ARG A C 1
ATOM 635 O O . ARG A 1 87 ? -0.593 -1.217 18.792 1.00 95.44 87 ARG A O 1
ATOM 642 N N . LEU A 1 88 ? -1.375 -3.201 18.116 1.00 94.44 88 LEU A N 1
ATOM 643 C CA . LEU A 1 88 ? -2.561 -2.654 17.449 1.00 94.44 88 LEU A CA 1
ATOM 644 C C . LEU A 1 88 ? -3.753 -2.510 18.403 1.00 94.44 88 LEU A C 1
ATOM 646 O O . LEU A 1 88 ? -4.822 -2.113 17.956 1.00 94.44 88 LEU A O 1
ATOM 650 N N . GLY A 1 89 ? -3.580 -2.767 19.701 1.00 90.56 89 GLY A N 1
ATOM 651 C CA . GLY A 1 89 ? -4.627 -2.706 20.715 1.00 90.56 89 GLY A CA 1
ATOM 652 C C . GLY A 1 89 ? -5.597 -3.887 20.644 1.00 90.56 89 GLY A C 1
ATOM 653 O O . GLY A 1 89 ? -5.559 -4.685 19.707 1.00 90.56 89 GLY A O 1
ATOM 654 N N . GLU A 1 90 ? -6.495 -3.946 21.617 1.00 84.81 90 GLU A N 1
ATOM 655 C CA . GLU A 1 90 ? -7.512 -4.990 21.806 1.00 84.81 90 GLU A CA 1
ATOM 656 C C . GLU A 1 90 ? -8.913 -4.353 21.819 1.00 84.81 90 GLU A C 1
ATOM 658 O O . GLU A 1 90 ? -9.042 -3.171 21.492 1.00 84.81 90 GLU A O 1
ATOM 663 N N . ALA A 1 91 ? -9.962 -5.109 22.166 1.00 74.81 91 ALA A N 1
ATOM 664 C CA . ALA A 1 91 ? -11.339 -4.600 22.210 1.00 74.81 91 ALA A CA 1
ATOM 665 C C . ALA A 1 91 ? -11.467 -3.339 23.085 1.00 74.81 91 ALA A C 1
ATOM 667 O O . ALA A 1 91 ? -12.028 -2.340 22.642 1.00 74.81 91 ALA A O 1
ATOM 668 N N . ASP A 1 92 ? -10.831 -3.347 24.259 1.00 79.88 92 ASP A N 1
ATOM 669 C CA . ASP A 1 92 ? -10.909 -2.250 25.232 1.00 79.88 92 ASP A CA 1
ATOM 670 C C . ASP A 1 92 ? -9.662 -1.350 25.230 1.00 79.88 92 ASP A C 1
ATOM 672 O O . ASP A 1 92 ? -9.519 -0.455 26.066 1.00 79.88 92 ASP A O 1
ATOM 676 N N . ARG A 1 93 ? -8.720 -1.576 24.300 1.00 89.06 93 ARG A N 1
ATOM 677 C CA . ARG A 1 93 ? -7.430 -0.875 24.266 1.00 89.06 93 ARG A CA 1
ATOM 678 C C . ARG A 1 93 ? -7.152 -0.251 22.907 1.00 89.06 93 ARG A C 1
ATOM 680 O O . ARG A 1 93 ? -7.139 -0.920 21.872 1.00 89.06 93 ARG A O 1
ATOM 687 N N . LEU A 1 94 ? -6.833 1.041 22.919 1.00 92.75 94 LEU A N 1
ATOM 688 C CA . LEU A 1 94 ? -6.439 1.765 21.714 1.00 92.75 94 LEU A CA 1
ATOM 689 C C . LEU A 1 94 ? -5.119 1.224 21.126 1.00 92.75 94 LEU A C 1
ATOM 691 O O . LEU A 1 94 ? -4.236 0.809 21.884 1.00 92.75 94 LEU A O 1
ATOM 695 N N . PRO A 1 95 ? -4.953 1.263 19.790 1.00 94.56 95 PRO A N 1
ATOM 696 C CA . PRO A 1 95 ? -3.680 0.970 19.147 1.00 94.56 95 PRO A CA 1
ATOM 697 C C . PRO A 1 95 ? -2.561 1.875 19.663 1.00 94.56 95 PRO A C 1
ATOM 699 O O . PRO A 1 95 ? -2.757 3.070 19.889 1.00 94.56 95 PRO A O 1
ATOM 702 N N . GLU A 1 96 ? -1.350 1.337 19.777 1.00 95.12 96 GLU A N 1
ATOM 703 C CA . GLU A 1 96 ? -0.181 2.151 20.075 1.00 95.12 96 GLU A CA 1
ATOM 704 C C . GLU A 1 96 ? 0.112 3.098 18.914 1.00 95.12 96 GLU A C 1
ATOM 706 O O . GLU A 1 96 ? 0.167 2.699 17.744 1.00 95.12 96 GLU A O 1
ATOM 711 N N . ARG A 1 97 ? 0.386 4.362 19.244 1.00 94.19 97 ARG A N 1
ATOM 712 C CA . ARG A 1 97 ? 0.655 5.399 18.247 1.00 94.19 97 ARG A CA 1
ATOM 713 C C . ARG A 1 97 ? 1.728 4.997 17.221 1.00 94.19 97 ARG A C 1
ATOM 715 O O . ARG A 1 97 ? 1.458 5.175 16.034 1.00 94.19 97 ARG A O 1
ATOM 722 N N . PRO A 1 98 ? 2.915 4.475 17.594 1.00 95.12 98 PRO A N 1
ATOM 723 C CA . PRO A 1 98 ? 3.938 4.131 16.606 1.00 95.12 98 PRO A CA 1
ATOM 724 C C . PRO A 1 98 ? 3.456 3.074 15.603 1.00 95.12 98 PRO A C 1
ATOM 726 O O . PRO A 1 98 ? 3.667 3.226 14.402 1.00 95.12 98 PRO A O 1
ATOM 729 N N . SER A 1 99 ? 2.750 2.050 16.085 1.00 96.25 99 SER A N 1
ATOM 730 C CA . SER A 1 99 ? 2.232 0.946 15.269 1.00 96.25 99 SER A CA 1
ATOM 731 C C . SER A 1 99 ? 1.101 1.402 14.344 1.00 96.25 99 SER A C 1
ATOM 733 O O . SER A 1 99 ? 1.096 1.069 13.159 1.00 96.25 99 SER A O 1
ATOM 735 N N . ALA A 1 100 ? 0.193 2.240 14.850 1.00 95.88 100 ALA A N 1
ATOM 736 C CA . ALA A 1 100 ? -0.862 2.859 14.055 1.00 95.88 100 ALA A CA 1
ATOM 737 C C . ALA A 1 100 ? -0.298 3.747 12.937 1.00 95.88 100 ALA A C 1
ATOM 739 O O . ALA A 1 100 ? -0.702 3.628 11.783 1.00 95.88 100 ALA A O 1
ATOM 740 N N . MET A 1 101 ? 0.668 4.618 13.249 1.00 95.56 101 MET A N 1
ATOM 741 C CA . MET A 1 101 ? 1.259 5.512 12.248 1.00 95.56 101 MET A CA 1
ATOM 742 C C . MET A 1 101 ? 2.048 4.735 11.190 1.00 95.56 101 MET A C 1
ATOM 744 O O . MET A 1 101 ? 1.980 5.073 10.007 1.00 95.56 101 MET A O 1
ATOM 748 N N . ALA A 1 102 ? 2.750 3.672 11.595 1.00 95.38 102 ALA A N 1
ATOM 749 C CA . ALA A 1 102 ? 3.448 2.791 10.669 1.00 95.38 102 ALA A CA 1
ATOM 750 C C . ALA A 1 102 ? 2.471 2.105 9.700 1.00 95.38 102 ALA A C 1
ATOM 752 O O . ALA A 1 102 ? 2.747 2.069 8.507 1.00 95.38 102 ALA A O 1
ATOM 753 N N . LEU A 1 103 ? 1.309 1.633 10.175 1.00 96.88 103 LEU A N 1
ATOM 754 C CA . LEU A 1 103 ? 0.263 1.073 9.313 1.00 96.88 103 LEU A CA 1
ATOM 755 C C . LEU A 1 103 ? -0.312 2.124 8.352 1.00 96.88 103 LEU A C 1
ATOM 757 O O . LEU A 1 103 ? -0.355 1.882 7.147 1.00 96.88 103 LEU A O 1
ATOM 761 N N . LEU A 1 104 ? -0.725 3.288 8.861 1.00 97.12 104 LEU A N 1
ATOM 762 C CA . LEU A 1 104 ? -1.398 4.316 8.055 1.00 97.12 104 LEU A CA 1
ATOM 763 C C . LEU A 1 104 ? -0.509 4.864 6.931 1.00 97.12 104 LEU A C 1
ATOM 765 O O . LEU A 1 104 ? -0.997 5.123 5.836 1.00 97.12 104 LEU A O 1
ATOM 769 N N . THR A 1 105 ? 0.793 4.997 7.187 1.00 96.69 105 THR A N 1
ATOM 770 C CA . THR A 1 105 ? 1.772 5.470 6.192 1.00 96.69 105 THR A CA 1
ATOM 771 C C . THR A 1 105 ? 2.391 4.344 5.357 1.00 96.69 105 THR A C 1
ATOM 773 O O . THR A 1 105 ? 3.192 4.607 4.459 1.00 96.69 105 THR A O 1
ATOM 776 N N . SER A 1 106 ? 2.032 3.084 5.626 1.00 95.25 106 SER A N 1
ATOM 777 C CA . SER A 1 106 ? 2.531 1.938 4.865 1.00 95.25 106 SER A CA 1
ATOM 778 C C . SER A 1 106 ? 1.910 1.860 3.463 1.00 95.25 106 SER A C 1
ATOM 780 O O . SER A 1 106 ? 0.801 2.357 3.257 1.00 95.25 106 SER A O 1
ATOM 782 N N . PRO A 1 107 ? 2.538 1.127 2.522 1.00 93.88 107 PRO A N 1
ATOM 783 C CA . PRO A 1 107 ? 1.955 0.816 1.213 1.00 93.88 107 PRO A CA 1
ATOM 784 C C . PRO A 1 107 ? 0.592 0.102 1.248 1.00 93.88 107 PRO A C 1
ATOM 786 O O . PRO A 1 107 ? -0.050 -0.013 0.210 1.00 93.88 107 PRO A O 1
ATOM 789 N N . LEU A 1 108 ? 0.148 -0.406 2.406 1.00 93.25 108 LEU A N 1
ATOM 790 C CA . LEU A 1 108 ? -1.163 -1.051 2.547 1.00 93.25 108 LEU A CA 1
ATOM 791 C C . LEU A 1 108 ? -2.310 -0.040 2.555 1.00 93.25 108 LEU A C 1
ATOM 793 O O . LEU A 1 108 ? -3.403 -0.357 2.084 1.00 93.25 108 LEU A O 1
ATOM 797 N N . ILE A 1 109 ? -2.054 1.146 3.112 1.00 96.75 109 ILE A N 1
ATOM 798 C CA . ILE A 1 109 ? -3.046 2.209 3.300 1.00 96.75 109 ILE A CA 1
ATOM 799 C C . ILE A 1 109 ? -2.687 3.430 2.454 1.00 96.75 109 ILE A C 1
ATOM 801 O O . ILE A 1 109 ? -3.531 3.921 1.719 1.00 96.75 109 ILE A O 1
ATOM 805 N N . GLY A 1 110 ? -1.434 3.886 2.506 1.00 95.06 110 GLY A N 1
ATOM 806 C CA . GLY A 1 110 ? -0.923 4.929 1.617 1.00 95.06 110 GLY A CA 1
ATOM 807 C C . GLY A 1 110 ? -1.234 6.367 2.036 1.00 95.06 110 GLY A C 1
ATOM 808 O O . GLY A 1 110 ? -1.129 7.259 1.199 1.00 95.06 110 GLY A O 1
ATOM 809 N N . LEU A 1 111 ? -1.580 6.632 3.302 1.00 96.75 111 LEU A N 1
ATOM 810 C CA . LEU A 1 111 ? -1.770 8.009 3.770 1.00 96.75 111 LEU A CA 1
ATOM 811 C C . LEU A 1 111 ? -0.420 8.715 3.917 1.00 96.75 111 LEU A C 1
ATOM 813 O O . LEU A 1 111 ? 0.490 8.225 4.589 1.00 96.75 111 LEU A O 1
ATOM 817 N N . SER A 1 112 ? -0.292 9.911 3.343 1.00 95.62 112 SER A N 1
ATOM 818 C CA . SER A 1 112 ? 0.898 10.735 3.546 1.00 95.62 112 SER A CA 1
ATOM 819 C C . SER A 1 112 ? 0.888 11.416 4.920 1.00 95.62 112 SER A C 1
ATOM 821 O O . SER A 1 112 ? -0.147 11.583 5.572 1.00 95.62 112 SER A O 1
ATOM 823 N N . ALA A 1 113 ? 2.049 11.915 5.352 1.00 93.06 113 ALA A N 1
ATOM 824 C CA . ALA A 1 113 ? 2.143 12.730 6.566 1.00 93.06 113 ALA A CA 1
ATOM 825 C C . ALA A 1 113 ? 1.259 13.995 6.503 1.00 93.06 113 ALA A C 1
ATOM 827 O O . ALA A 1 113 ? 0.773 14.473 7.533 1.00 93.06 113 ALA A O 1
ATOM 828 N N . LEU A 1 114 ? 1.031 14.541 5.301 1.00 95.94 114 LEU A N 1
ATOM 829 C CA . LEU A 1 114 ? 0.155 15.691 5.100 1.00 95.94 114 LEU A CA 1
ATOM 830 C C . LEU A 1 114 ? -1.321 15.300 5.234 1.00 95.94 114 LEU A C 1
ATOM 832 O O . LEU A 1 114 ? -2.064 16.038 5.883 1.00 95.94 114 LEU A O 1
ATOM 836 N N . ASP A 1 115 ? -1.720 14.150 4.687 1.00 95.81 115 ASP A N 1
ATOM 837 C CA . ASP A 1 115 ? -3.081 13.613 4.821 1.00 95.81 115 ASP A CA 1
ATOM 838 C C . ASP A 1 115 ? -3.422 13.383 6.291 1.00 95.81 115 ASP A C 1
ATOM 840 O O . ASP A 1 115 ? -4.426 13.894 6.786 1.00 95.81 115 ASP A O 1
ATOM 844 N N . LEU A 1 116 ? -2.518 12.738 7.036 1.00 94.75 116 LEU A N 1
ATOM 845 C CA . LEU A 1 116 ? -2.678 12.529 8.476 1.00 94.75 116 LEU A CA 1
ATOM 846 C C . LEU A 1 116 ? -2.794 13.847 9.240 1.00 94.75 116 LEU A C 1
ATOM 848 O O . LEU A 1 116 ? -3.609 13.975 10.153 1.00 94.75 116 LEU A O 1
ATOM 852 N N . ARG A 1 117 ? -2.010 14.863 8.867 1.00 93.31 117 ARG A N 1
ATOM 853 C CA . ARG A 1 117 ? -2.112 16.189 9.486 1.00 93.31 117 ARG A CA 1
ATOM 854 C C . ARG A 1 117 ? -3.469 16.838 9.210 1.00 93.31 117 ARG A C 1
ATOM 856 O O . ARG A 1 117 ? -4.012 17.477 10.112 1.00 93.31 117 ARG A O 1
ATOM 863 N N . ARG A 1 118 ? -3.998 16.708 7.990 1.00 93.69 118 ARG A N 1
ATOM 864 C CA . ARG A 1 118 ? -5.308 17.252 7.600 1.00 93.69 118 ARG A CA 1
ATOM 865 C C . ARG A 1 118 ? -6.444 16.525 8.320 1.00 93.69 118 ARG A C 1
ATOM 867 O O . ARG A 1 118 ? -7.237 17.198 8.972 1.00 93.69 118 ARG A O 1
ATOM 874 N N . LEU A 1 119 ? -6.446 15.190 8.313 1.00 93.25 119 LEU A N 1
ATOM 875 C CA . LEU A 1 119 ? -7.415 14.363 9.043 1.00 93.25 119 LEU A CA 1
ATOM 876 C C . LEU A 1 119 ? -7.430 14.701 10.535 1.00 93.25 119 LEU A C 1
ATOM 878 O O . LEU A 1 119 ? -8.478 14.989 11.099 1.00 93.25 119 LEU A O 1
ATOM 882 N N . ARG A 1 120 ? -6.260 14.774 11.180 1.00 91.56 120 ARG A N 1
ATOM 883 C CA . ARG A 1 120 ? -6.170 15.137 12.603 1.00 91.56 120 ARG A CA 1
ATOM 884 C C . ARG A 1 120 ? -6.675 16.541 12.903 1.00 91.56 120 ARG A C 1
ATOM 886 O O . ARG A 1 120 ? -7.189 16.771 13.990 1.00 91.56 120 ARG A O 1
ATOM 893 N N . ARG A 1 121 ? -6.486 17.499 11.991 1.00 90.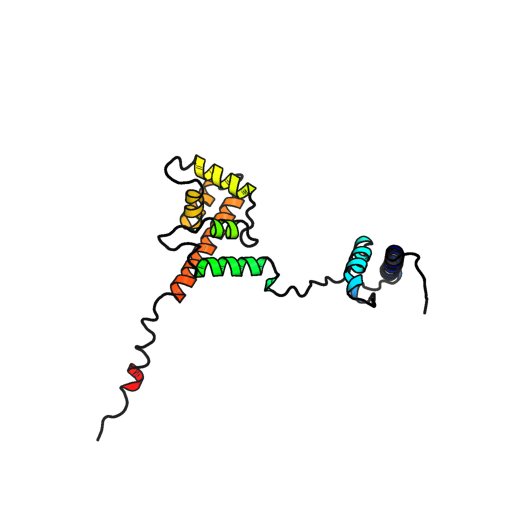69 121 ARG A N 1
ATOM 894 C CA . ARG A 1 121 ? -7.040 18.850 12.152 1.00 90.69 121 ARG A CA 1
ATOM 895 C C . ARG A 1 121 ? -8.560 18.842 12.020 1.00 90.69 121 ARG A C 1
ATOM 897 O O . ARG A 1 121 ? -9.204 19.470 12.850 1.00 90.69 121 ARG A O 1
ATOM 904 N N . ARG A 1 122 ? -9.104 18.113 11.040 1.00 89.81 122 ARG A N 1
ATOM 905 C CA . ARG A 1 122 ? -10.552 17.946 10.853 1.00 89.81 122 ARG A CA 1
ATOM 906 C C . ARG A 1 122 ? -11.192 17.312 12.088 1.00 89.81 122 ARG A C 1
ATOM 908 O O . ARG A 1 122 ? -12.023 17.946 12.712 1.00 89.81 122 ARG A O 1
ATOM 915 N N . LEU A 1 123 ? -10.678 16.162 12.530 1.00 88.81 123 LEU A N 1
ATOM 916 C CA . LEU A 1 123 ? -11.167 15.433 13.707 1.00 88.81 123 LEU A CA 1
ATOM 917 C C . LEU A 1 123 ? -11.188 16.265 15.000 1.00 88.81 123 LEU A C 1
ATOM 919 O O . LEU A 1 123 ? -12.014 16.022 15.873 1.00 88.81 123 LEU A O 1
ATOM 923 N N . ARG A 1 124 ? -10.273 17.233 15.144 1.00 83.88 124 ARG A N 1
ATOM 924 C CA . ARG A 1 124 ? -10.271 18.165 16.284 1.00 83.88 124 ARG A CA 1
ATOM 925 C C . ARG A 1 124 ? -11.370 19.217 16.197 1.00 83.88 124 ARG A C 1
ATOM 927 O O . ARG A 1 124 ? -11.828 19.663 17.239 1.00 83.88 124 ARG A O 1
ATOM 934 N N . ALA A 1 125 ? -11.713 19.666 14.991 1.00 83.00 125 ALA A N 1
ATOM 935 C CA . ALA A 1 125 ? -12.717 20.706 14.807 1.00 83.00 125 ALA A CA 1
ATOM 936 C C . ALA A 1 125 ? -14.102 20.223 15.262 1.00 83.00 125 ALA A C 1
ATOM 938 O O . ALA A 1 125 ? -14.833 21.000 15.866 1.00 83.00 125 ALA A O 1
ATOM 939 N N . ASP A 1 126 ? -14.414 18.940 15.047 1.00 72.56 126 ASP A N 1
ATOM 940 C CA . ASP A 1 126 ? -15.728 18.364 15.374 1.00 72.56 126 ASP A CA 1
ATOM 941 C C . ASP A 1 126 ? -15.807 17.753 16.780 1.00 72.56 126 ASP A C 1
ATOM 943 O O . ASP A 1 126 ? -16.898 17.521 17.294 1.00 72.56 126 ASP A O 1
ATOM 947 N N . ARG A 1 127 ? -14.661 17.493 17.427 1.00 71.94 127 ARG A N 1
ATOM 948 C CA . ARG A 1 127 ? -14.592 16.902 18.776 1.00 71.94 127 ARG A CA 1
ATOM 949 C C . ARG A 1 127 ? -13.785 17.778 19.740 1.00 71.94 127 ARG A C 1
ATOM 951 O O . ARG A 1 127 ? -12.661 17.412 20.108 1.00 71.94 127 ARG A O 1
ATOM 958 N N . PRO A 1 128 ? -14.314 18.949 20.136 1.00 59.12 128 PRO A N 1
ATOM 959 C CA . PRO A 1 128 ? -13.642 19.797 21.103 1.00 59.12 128 PRO A CA 1
ATOM 960 C C . PRO A 1 128 ? -13.682 19.158 22.504 1.00 59.12 128 PRO A C 1
ATOM 962 O O . PRO A 1 128 ? -14.749 18.972 23.077 1.00 59.12 128 PRO A O 1
ATOM 965 N N . ALA A 1 129 ? -12.481 18.922 23.047 1.00 59.31 129 ALA A N 1
ATOM 966 C CA . ALA A 1 129 ? -12.130 18.650 24.449 1.00 59.31 129 ALA A CA 1
ATOM 967 C C . ALA A 1 129 ? -12.021 17.182 24.944 1.00 59.31 129 ALA A C 1
ATOM 969 O O . ALA A 1 129 ? -12.728 16.277 24.520 1.00 59.31 129 ALA A O 1
ATOM 970 N N . GLU A 1 130 ? -11.058 17.024 25.866 1.00 56.81 130 GLU A N 1
ATOM 971 C CA . GLU A 1 130 ? -10.627 15.882 26.706 1.00 56.81 130 GLU A CA 1
ATOM 972 C C . GLU A 1 130 ? -9.600 14.866 26.179 1.00 56.81 130 GLU A C 1
ATOM 974 O O . GLU A 1 130 ? -8.829 14.359 26.992 1.00 56.81 130 GLU A O 1
ATOM 979 N N . ARG A 1 131 ? -9.464 14.622 24.869 1.00 59.56 131 ARG A N 1
ATOM 980 C CA . ARG A 1 131 ? -8.483 13.635 24.353 1.00 59.56 131 ARG A CA 1
ATOM 981 C C . ARG A 1 131 ? -7.235 14.246 23.720 1.00 59.56 131 ARG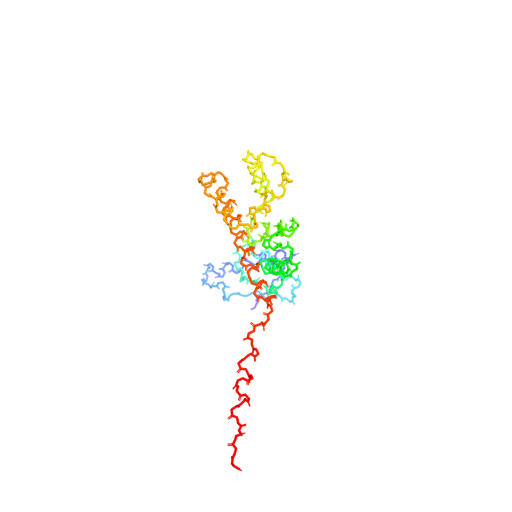 A C 1
ATOM 983 O O . ARG A 1 131 ? -7.296 15.261 23.019 1.00 59.56 131 ARG A O 1
ATOM 990 N N . VAL A 1 132 ? -6.087 13.588 23.908 1.00 68.69 132 VAL A N 1
ATOM 991 C CA . VAL A 1 132 ? -4.831 13.962 23.237 1.00 68.69 132 VAL A CA 1
ATOM 992 C C . VAL A 1 132 ? -5.038 13.824 21.722 1.00 68.69 132 VAL A C 1
ATOM 994 O O . VAL A 1 132 ? -5.660 12.869 21.268 1.00 68.69 132 VAL A O 1
ATOM 997 N N . PRO A 1 133 ? -4.504 14.720 20.873 1.00 65.12 133 PRO A N 1
ATOM 998 C CA . PRO A 1 133 ? -4.803 14.719 19.441 1.00 65.12 133 PRO A CA 1
ATOM 999 C C . PRO A 1 133 ? -4.502 13.457 18.631 1.00 65.12 133 PRO A C 1
ATOM 1001 O O . PRO A 1 133 ? -4.832 13.416 17.446 1.00 65.12 133 PRO A O 1
ATOM 1004 N N . ASP A 1 134 ? -3.725 12.528 19.173 1.00 78.62 134 ASP A N 1
ATOM 1005 C CA . ASP A 1 134 ? -3.505 11.221 18.560 1.00 78.62 134 ASP A CA 1
ATOM 1006 C C . ASP A 1 134 ? -4.584 10.225 18.998 1.00 78.62 134 ASP A C 1
ATOM 1008 O O . ASP A 1 134 ? -4.988 9.409 18.188 1.00 78.62 134 ASP A O 1
ATOM 1012 N N . GLU A 1 135 ? -5.140 10.344 20.204 1.00 87.06 135 GLU A N 1
ATOM 1013 C CA . GLU A 1 135 ? -6.179 9.444 20.720 1.00 87.06 135 GLU A CA 1
ATOM 1014 C C . GLU A 1 135 ? -7.470 9.489 19.904 1.00 87.06 135 GLU A C 1
ATOM 1016 O O . GLU A 1 135 ? -8.054 8.439 19.686 1.00 87.06 135 GLU A O 1
ATOM 1021 N N . ILE A 1 136 ? -7.887 10.655 19.390 1.00 89.94 136 ILE A N 1
ATOM 1022 C CA . ILE A 1 136 ? -9.078 10.742 18.518 1.00 89.94 136 ILE A CA 1
ATOM 1023 C C . ILE A 1 136 ? -8.852 9.965 17.214 1.00 89.94 136 ILE A C 1
ATOM 1025 O O . ILE A 1 136 ? -9.732 9.263 16.736 1.00 89.94 136 ILE A O 1
ATOM 1029 N N . LEU A 1 137 ? -7.659 10.073 16.623 1.00 92.62 137 LEU A N 1
ATOM 1030 C CA . LEU A 1 137 ? -7.335 9.305 15.420 1.00 92.62 137 LEU A CA 1
ATOM 1031 C C . LEU A 1 137 ? -7.237 7.806 15.736 1.00 92.62 137 LEU A C 1
ATOM 1033 O O . LEU A 1 137 ? -7.656 6.980 14.933 1.00 92.62 137 LEU A O 1
ATOM 1037 N N . LEU A 1 138 ? -6.675 7.460 16.895 1.00 94.38 138 LEU A N 1
ATOM 1038 C CA . LEU A 1 138 ? -6.533 6.077 17.337 1.00 94.38 138 LEU A CA 1
ATOM 1039 C C . LEU A 1 138 ? -7.880 5.442 17.701 1.00 94.38 138 LEU A C 1
ATOM 1041 O O . LEU A 1 138 ? -8.025 4.249 17.463 1.00 94.38 138 LEU A O 1
ATOM 1045 N N . SER A 1 139 ? -8.856 6.200 18.216 1.00 92.88 139 SER A N 1
ATOM 1046 C CA . SER A 1 139 ? -10.214 5.698 18.475 1.00 92.88 139 SER A CA 1
ATOM 1047 C C . SER A 1 139 ? -10.927 5.362 17.171 1.00 92.88 139 SER A C 1
ATOM 1049 O O . SER A 1 139 ? -11.383 4.235 17.000 1.00 92.88 139 SER A O 1
ATOM 1051 N N . VAL A 1 140 ? -10.869 6.279 16.199 1.00 94.31 140 VAL A N 1
ATOM 1052 C CA . VAL A 1 140 ? -11.427 6.054 14.861 1.00 94.31 140 VAL A CA 1
ATOM 1053 C C . VAL A 1 140 ? -10.749 4.857 14.192 1.00 94.31 140 VAL A C 1
ATOM 1055 O O . VAL A 1 140 ? -11.408 4.027 13.583 1.00 94.31 140 VAL A O 1
ATOM 1058 N N . LEU A 1 141 ? -9.429 4.709 14.336 1.00 95.81 141 LEU A N 1
ATOM 1059 C CA . LEU A 1 141 ? -8.714 3.544 13.809 1.00 95.81 141 LEU A CA 1
ATOM 1060 C C . LEU A 1 141 ? -9.082 2.233 14.531 1.00 95.81 141 LEU A C 1
ATOM 1062 O O . LEU A 1 141 ? -9.008 1.165 13.927 1.00 95.81 141 LEU A O 1
ATOM 1066 N N . ALA A 1 142 ? -9.431 2.291 15.817 1.00 95.06 142 ALA A N 1
ATOM 1067 C CA . ALA A 1 142 ? -9.778 1.120 16.618 1.00 95.06 142 ALA A CA 1
ATOM 1068 C C . ALA A 1 142 ? -11.172 0.561 16.291 1.00 95.06 142 ALA A C 1
ATOM 1070 O O . ALA A 1 142 ? -11.412 -0.620 16.549 1.00 95.06 142 ALA A O 1
ATOM 1071 N N . SER A 1 143 ? -12.063 1.391 15.741 1.00 94.19 143 SER A N 1
ATOM 1072 C CA . SER A 1 143 ? -13.468 1.074 15.491 1.00 94.19 143 SER A CA 1
ATOM 1073 C C . SER A 1 143 ? -13.819 1.263 14.010 1.00 94.19 143 SER A C 1
ATOM 1075 O O . SER A 1 143 ? -13.914 2.400 13.544 1.00 94.19 143 SER A O 1
ATOM 1077 N N . PRO A 1 144 ? -14.046 0.172 13.247 1.00 95.06 144 PRO A N 1
ATOM 1078 C CA . PRO A 1 144 ? -14.523 0.268 11.867 1.00 95.06 144 PRO A CA 1
ATOM 1079 C C . PRO A 1 144 ? -15.782 1.127 11.736 1.00 95.06 144 PRO A C 1
ATOM 1081 O O . PRO A 1 144 ? -15.869 1.930 10.819 1.00 95.06 144 PRO A O 1
ATOM 1084 N N . GLN A 1 145 ? -16.702 1.031 12.699 1.00 94.62 145 GLN A N 1
ATOM 1085 C CA . GLN A 1 145 ? -17.943 1.801 12.712 1.00 94.62 145 GLN A CA 1
ATOM 1086 C C . GLN A 1 145 ? -17.686 3.309 12.847 1.00 94.62 145 GLN A C 1
ATOM 1088 O O . GLN A 1 145 ? -18.319 4.100 12.155 1.00 94.62 145 GLN A O 1
ATOM 1093 N N . GLU A 1 146 ? -16.742 3.726 13.701 1.00 93.56 146 GLU A N 1
ATOM 1094 C CA . GLU A 1 146 ? -16.363 5.145 13.807 1.00 93.56 146 GLU A CA 1
ATOM 1095 C C . GLU A 1 146 ? -15.698 5.656 12.524 1.00 93.56 146 GLU A C 1
ATOM 1097 O O . GLU A 1 146 ? -15.875 6.818 12.152 1.00 93.56 146 GLU A O 1
ATOM 1102 N N . ALA A 1 147 ? -14.919 4.808 11.849 1.00 95.31 147 ALA A N 1
ATOM 1103 C CA . ALA A 1 147 ? -14.248 5.174 10.609 1.00 95.31 147 ALA A CA 1
ATOM 1104 C C . ALA A 1 147 ? -15.206 5.239 9.409 1.00 95.31 147 ALA A C 1
ATOM 1106 O O . ALA A 1 147 ? -15.059 6.122 8.561 1.00 95.31 147 ALA A O 1
ATOM 1107 N N . ASP A 1 148 ? -16.198 4.353 9.356 1.00 96.31 148 ASP A N 1
ATOM 1108 C CA . ASP A 1 148 ? -17.260 4.390 8.352 1.00 96.31 148 ASP A CA 1
ATOM 1109 C C . ASP A 1 148 ? -18.139 5.636 8.557 1.00 96.31 148 ASP A C 1
ATOM 1111 O O . ASP A 1 148 ? -18.341 6.393 7.611 1.00 96.31 148 ASP A O 1
ATOM 1115 N N . ALA A 1 149 ? -18.520 5.953 9.801 1.00 94.62 149 ALA A N 1
ATOM 1116 C CA . ALA A 1 149 ? -19.247 7.186 10.121 1.00 94.62 149 ALA A CA 1
ATOM 1117 C C . ALA A 1 149 ? -18.468 8.454 9.723 1.00 94.62 149 ALA A C 1
ATOM 1119 O O . ALA A 1 149 ? -19.045 9.405 9.203 1.00 94.62 149 ALA A O 1
ATOM 1120 N N . LEU A 1 150 ? -17.143 8.473 9.916 1.00 93.25 150 LEU A N 1
ATOM 1121 C CA . LEU A 1 150 ? -16.299 9.574 9.439 1.00 93.25 150 LEU A CA 1
ATOM 1122 C C . LEU A 1 150 ? -16.267 9.658 7.905 1.00 93.25 150 LEU A C 1
ATOM 1124 O O . LEU A 1 150 ? -16.137 10.747 7.352 1.00 93.25 150 LEU A O 1
ATOM 1128 N N . THR A 1 151 ? -16.334 8.518 7.219 1.00 95.94 151 THR A N 1
ATOM 1129 C CA . THR A 1 151 ? -16.369 8.477 5.753 1.00 95.94 151 THR A CA 1
ATOM 1130 C C . THR A 1 151 ? -17.676 9.067 5.233 1.00 95.94 151 THR A C 1
ATOM 1132 O O . THR A 1 151 ? -17.628 9.873 4.313 1.00 95.94 151 THR A O 1
ATOM 1135 N N . GLU A 1 152 ? -18.806 8.744 5.866 1.00 94.69 152 GLU A N 1
ATOM 1136 C CA . GLU A 1 152 ? -20.113 9.348 5.569 1.00 94.69 152 GLU A CA 1
ATOM 1137 C C . GLU A 1 152 ? -20.136 10.853 5.878 1.00 94.69 152 GLU A C 1
ATOM 1139 O O . GLU A 1 152 ? -20.651 11.646 5.096 1.00 94.69 152 GLU A O 1
ATOM 1144 N N . GLU A 1 153 ? -19.536 11.279 6.993 1.00 92.12 153 GLU A N 1
ATOM 1145 C CA . GLU A 1 153 ? -19.472 12.697 7.373 1.00 92.12 153 GLU A CA 1
ATOM 1146 C C . GLU A 1 153 ? -18.650 13.539 6.384 1.00 92.12 153 GLU A C 1
ATOM 1148 O O . GLU A 1 153 ? -18.941 14.711 6.144 1.00 92.12 153 GLU A O 1
ATOM 1153 N N . LEU A 1 154 ? -17.583 12.953 5.838 1.00 91.94 154 LEU A N 1
ATOM 1154 C CA . LEU A 1 154 ? -16.671 13.614 4.905 1.00 91.94 154 LEU A CA 1
ATOM 1155 C C . LEU A 1 154 ? -16.992 13.299 3.444 1.00 91.94 154 LEU A C 1
ATOM 1157 O O . LEU A 1 154 ? -16.161 13.605 2.579 1.00 91.94 154 LEU A O 1
ATOM 1161 N N . ASP A 1 155 ? -18.158 12.708 3.179 1.00 87.81 155 ASP A N 1
ATOM 1162 C CA . ASP A 1 155 ? -18.580 12.365 1.830 1.00 87.81 155 ASP A CA 1
ATOM 1163 C C . ASP A 1 155 ? -18.633 13.620 0.946 1.00 87.81 155 ASP A C 1
ATOM 1165 O O . ASP A 1 155 ? -18.897 14.732 1.407 1.00 87.81 155 ASP A O 1
ATOM 1169 N N . GLU A 1 156 ? -18.246 13.456 -0.317 1.00 85.12 156 GLU A N 1
ATOM 1170 C CA . GLU A 1 156 ? -18.044 14.532 -1.306 1.00 85.12 156 GLU A CA 1
ATOM 1171 C C . GLU A 1 156 ? -17.070 15.672 -0.898 1.00 85.12 156 GLU A C 1
ATOM 1173 O O . GLU A 1 156 ? -16.871 16.641 -1.637 1.00 85.12 156 GLU A O 1
ATOM 1178 N N . GLY A 1 157 ? -16.398 15.562 0.253 1.00 89.62 157 GLY A N 1
ATOM 1179 C CA . GLY A 1 157 ? -15.462 16.554 0.771 1.00 89.62 157 GLY A CA 1
ATOM 1180 C C . GLY A 1 157 ? -14.013 16.380 0.286 1.00 89.62 157 GLY A C 1
ATOM 1181 O O . GLY A 1 157 ? -13.616 15.335 -0.230 1.00 89.62 157 GLY A O 1
ATOM 1182 N N . PRO A 1 158 ? -13.131 17.368 0.548 1.00 89.81 158 PRO A N 1
ATOM 1183 C CA . PRO A 1 158 ? -11.717 17.328 0.147 1.00 89.81 158 PRO A CA 1
ATOM 1184 C C . PRO A 1 158 ? -10.880 16.261 0.876 1.00 89.81 158 PRO A C 1
ATOM 1186 O O . PRO A 1 158 ? -9.680 16.155 0.623 1.00 89.81 158 PRO A O 1
ATOM 1189 N N . LEU A 1 159 ? -11.480 15.538 1.828 1.00 93.94 159 LEU A N 1
ATOM 1190 C CA . LEU A 1 159 ? -10.859 14.462 2.600 1.00 93.94 159 LEU A CA 1
ATOM 1191 C C . LEU A 1 159 ? -11.584 13.114 2.444 1.00 93.94 159 LEU A C 1
ATOM 1193 O O . LEU A 1 159 ? -11.255 12.188 3.183 1.00 93.94 159 LEU A O 1
ATOM 1197 N N . ALA A 1 160 ? -12.540 12.991 1.515 1.00 95.12 160 ALA A N 1
ATOM 1198 C CA . ALA A 1 160 ? -13.336 11.774 1.329 1.00 95.12 160 ALA A CA 1
ATOM 1199 C C . ALA A 1 160 ? -12.455 10.542 1.048 1.00 95.12 160 ALA A C 1
ATOM 1201 O O . ALA A 1 160 ? -12.588 9.503 1.694 1.00 95.12 160 ALA A O 1
ATOM 1202 N N . GLU A 1 161 ? -11.472 10.680 0.150 1.00 96.06 161 GLU A N 1
ATOM 1203 C CA . GLU A 1 161 ? -10.520 9.606 -0.162 1.00 96.06 161 GLU A CA 1
ATOM 1204 C C . GLU A 1 161 ? -9.709 9.198 1.079 1.00 96.06 161 GLU A C 1
ATOM 1206 O O . GLU A 1 161 ? -9.592 8.017 1.406 1.00 96.06 161 GLU A O 1
ATOM 1211 N N . GLN A 1 162 ? -9.188 10.178 1.819 1.00 96.88 162 GLN A N 1
ATOM 1212 C CA . GLN A 1 162 ? -8.400 9.949 3.028 1.00 96.88 162 GLN A CA 1
ATOM 1213 C C . GLN A 1 162 ? -9.230 9.292 4.141 1.00 96.88 162 GLN A C 1
ATOM 1215 O O . GLN A 1 162 ? -8.698 8.460 4.881 1.00 96.88 162 GLN A O 1
ATOM 1220 N N . ALA A 1 163 ? -10.513 9.639 4.260 1.00 96.25 163 ALA A N 1
ATOM 1221 C CA . ALA A 1 163 ? -11.444 9.003 5.186 1.00 96.25 163 ALA A CA 1
ATOM 1222 C C . ALA A 1 163 ? -11.672 7.531 4.809 1.00 96.25 163 ALA A C 1
ATOM 1224 O O . ALA A 1 163 ? -11.504 6.654 5.657 1.00 96.25 163 ALA A O 1
ATOM 1225 N N . GLY A 1 164 ? -11.888 7.241 3.521 1.00 97.25 164 GLY A N 1
ATOM 1226 C CA . GLY A 1 164 ? -12.002 5.871 3.016 1.00 97.25 164 GLY A CA 1
ATOM 1227 C C . GLY A 1 164 ? -10.741 5.026 3.252 1.00 97.25 164 GLY A C 1
ATOM 1228 O O . GLY A 1 164 ? -10.829 3.846 3.608 1.00 97.25 164 GLY A O 1
ATOM 1229 N N . LEU A 1 165 ? -9.550 5.621 3.129 1.00 97.69 165 LEU A N 1
ATOM 1230 C CA . LEU A 1 165 ? -8.287 4.958 3.476 1.00 97.69 165 LEU A CA 1
ATOM 1231 C C . LEU A 1 165 ? -8.167 4.681 4.982 1.00 97.69 165 LEU A C 1
ATOM 1233 O O . LEU A 1 165 ? -7.707 3.604 5.371 1.00 97.69 165 LEU A O 1
ATOM 1237 N N . LEU A 1 166 ? -8.612 5.606 5.836 1.00 97.44 166 LEU A N 1
ATOM 1238 C CA . LEU A 1 166 ? -8.659 5.390 7.283 1.00 97.44 166 LEU A CA 1
ATOM 1239 C C . LEU A 1 166 ? -9.662 4.284 7.657 1.00 97.44 166 LEU A C 1
ATOM 1241 O O . LEU A 1 166 ? -9.321 3.415 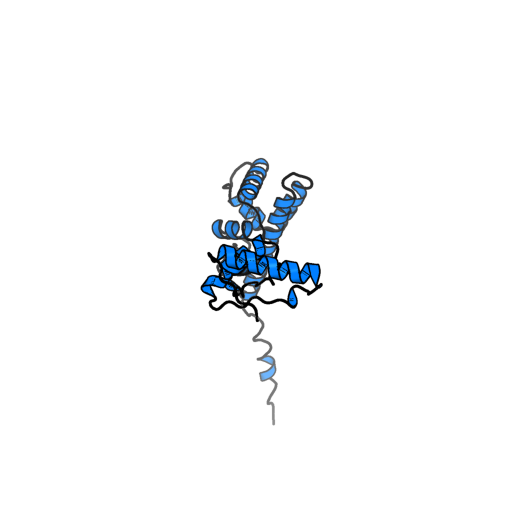8.458 1.00 97.44 166 LEU A O 1
ATOM 1245 N N . ALA A 1 167 ? -10.835 4.238 7.023 1.00 97.81 167 ALA A N 1
ATOM 1246 C CA . ALA A 1 167 ? -11.820 3.167 7.197 1.00 97.81 167 ALA A CA 1
ATOM 1247 C C . ALA A 1 167 ? -11.294 1.804 6.737 1.00 97.81 167 ALA A C 1
ATOM 1249 O O . ALA A 1 167 ? -11.474 0.782 7.406 1.00 97.81 167 ALA A O 1
ATOM 1250 N N . ARG A 1 168 ? -10.552 1.765 5.624 1.00 97.94 168 ARG A N 1
ATOM 1251 C CA . ARG A 1 168 ? -9.819 0.562 5.216 1.00 97.94 168 ARG A CA 1
ATOM 1252 C C . ARG A 1 168 ? -8.808 0.137 6.284 1.00 97.94 168 ARG A C 1
ATOM 1254 O O . ARG A 1 168 ? -8.726 -1.051 6.589 1.00 97.94 168 ARG A O 1
ATOM 1261 N N . ALA A 1 169 ? -8.060 1.076 6.861 1.00 97.69 169 ALA A N 1
ATOM 1262 C CA . ALA A 1 169 ? -7.104 0.778 7.925 1.00 97.69 169 ALA A CA 1
ATOM 1263 C C . ALA A 1 169 ? -7.792 0.224 9.182 1.00 97.69 169 ALA A C 1
ATOM 1265 O O . ALA A 1 169 ?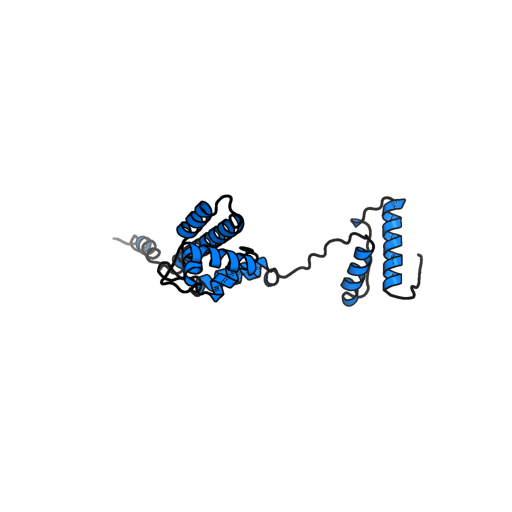 -7.317 -0.768 9.734 1.00 97.69 169 ALA A O 1
ATOM 1266 N N . ALA A 1 170 ? -8.931 0.793 9.584 1.00 97.44 170 ALA A N 1
ATOM 1267 C CA . ALA A 1 170 ? -9.718 0.311 10.718 1.00 97.44 170 ALA A CA 1
ATOM 1268 C C . ALA A 1 170 ? -10.211 -1.128 10.499 1.00 97.44 170 ALA A C 1
ATOM 1270 O O . ALA A 1 170 ? -10.077 -1.977 11.381 1.00 97.44 170 ALA A O 1
ATOM 1271 N N . ARG A 1 171 ? -10.672 -1.457 9.284 1.00 97.31 171 ARG A N 1
ATOM 1272 C CA . ARG A 1 171 ? -11.037 -2.835 8.911 1.00 97.31 171 ARG A CA 1
ATOM 1273 C C . ARG A 1 171 ? -9.853 -3.799 8.954 1.00 97.31 171 ARG A C 1
ATOM 1275 O O . ARG A 1 171 ? -10.011 -4.924 9.420 1.00 97.31 171 ARG A O 1
ATOM 1282 N N . VAL A 1 172 ? -8.667 -3.373 8.515 1.00 96.44 172 VAL A N 1
ATOM 1283 C CA . VAL A 1 172 ? -7.440 -4.185 8.627 1.00 96.44 172 VAL A CA 1
ATOM 1284 C C . VAL A 1 172 ? -7.105 -4.462 10.094 1.00 96.44 172 VAL A C 1
ATOM 1286 O O . VAL A 1 172 ? -6.828 -5.608 10.445 1.00 96.44 172 VAL A O 1
ATOM 1289 N N . VAL A 1 173 ? -7.165 -3.443 10.956 1.00 96.56 173 VAL A N 1
ATOM 1290 C CA . VAL A 1 173 ? -6.929 -3.597 12.400 1.00 96.56 173 VAL A CA 1
ATOM 1291 C C . VAL A 1 173 ? -7.945 -4.558 13.018 1.00 96.56 173 VAL A C 1
ATOM 1293 O O . VAL A 1 173 ? -7.545 -5.494 13.708 1.00 96.56 173 VAL A O 1
ATOM 1296 N N . ALA A 1 174 ? -9.237 -4.383 12.734 1.00 95.38 174 ALA A N 1
ATOM 1297 C CA . ALA A 1 174 ? -10.295 -5.250 13.247 1.00 95.38 174 ALA A CA 1
ATOM 1298 C C . ALA A 1 174 ? -10.141 -6.706 12.779 1.00 95.38 174 ALA A C 1
ATOM 1300 O O . ALA A 1 174 ? -10.238 -7.624 13.592 1.00 95.38 174 ALA A O 1
ATOM 1301 N N . ALA A 1 175 ? -9.830 -6.927 11.498 1.00 95.31 175 ALA A N 1
ATOM 1302 C CA . ALA A 1 175 ? -9.592 -8.263 10.958 1.00 95.31 175 ALA A CA 1
ATOM 1303 C C . ALA A 1 175 ? -8.400 -8.948 11.643 1.00 95.31 175 ALA A C 1
ATOM 1305 O O . ALA A 1 175 ? -8.497 -10.106 12.044 1.00 95.31 175 ALA A O 1
ATOM 1306 N N . LEU A 1 176 ? -7.290 -8.228 11.832 1.00 94.69 176 LEU A N 1
ATOM 1307 C CA . LEU A 1 176 ? -6.109 -8.763 12.510 1.00 94.69 176 LEU A CA 1
ATOM 1308 C C . LEU A 1 176 ? -6.384 -9.083 13.982 1.00 94.69 176 LEU A C 1
ATOM 1310 O O . LEU A 1 176 ? -6.003 -10.158 14.437 1.00 94.69 176 LEU A O 1
ATOM 1314 N N . ARG A 1 177 ? -7.076 -8.199 14.711 1.00 93.31 177 ARG A N 1
ATOM 1315 C CA . ARG A 1 177 ? -7.505 -8.455 16.097 1.00 93.31 177 ARG A CA 1
ATOM 1316 C C . ARG A 1 177 ? -8.385 -9.702 16.189 1.00 93.31 177 ARG A C 1
ATOM 1318 O O . ARG A 1 177 ? -8.172 -10.519 17.077 1.00 93.31 177 ARG A O 1
ATOM 1325 N N . GLY A 1 178 ? -9.315 -9.880 15.249 1.00 92.44 178 GLY A N 1
ATOM 1326 C CA . GLY A 1 178 ? -10.165 -11.069 15.174 1.00 92.44 178 GLY A CA 1
ATOM 1327 C C . GLY A 1 178 ? -9.362 -12.358 14.986 1.00 92.44 178 GLY A C 1
ATOM 1328 O O . GLY A 1 178 ? -9.566 -13.320 15.722 1.00 92.44 178 GLY A O 1
ATOM 1329 N N . VAL A 1 179 ? -8.399 -12.363 14.059 1.00 92.94 179 VAL A N 1
ATOM 1330 C CA . VAL A 1 179 ? -7.522 -13.525 13.821 1.00 92.94 179 VAL A CA 1
ATOM 1331 C C . VAL A 1 179 ? -6.641 -13.823 15.036 1.00 92.94 179 VAL A C 1
ATOM 1333 O O . VAL A 1 179 ? -6.529 -14.976 15.442 1.00 92.94 179 VAL A O 1
ATOM 1336 N N . VAL A 1 180 ? -6.031 -12.803 15.648 1.00 91.12 180 VAL A N 1
ATOM 1337 C CA . VAL A 1 180 ? -5.193 -12.984 16.845 1.00 91.12 180 VAL A CA 1
ATOM 1338 C C . VAL A 1 180 ? -6.023 -13.511 18.017 1.00 91.12 180 VAL A C 1
ATOM 1340 O O . VAL A 1 180 ? -5.600 -14.463 18.669 1.00 91.12 180 VAL A O 1
ATOM 1343 N N . GLY A 1 181 ? -7.230 -12.978 18.227 1.00 88.06 181 GLY A N 1
ATOM 1344 C CA . GLY A 1 181 ? -8.154 -13.459 19.255 1.00 88.06 181 GLY A CA 1
ATOM 1345 C C . GLY A 1 181 ? -8.570 -14.919 19.055 1.00 88.06 181 GLY A C 1
ATOM 1346 O O . GLY A 1 181 ? -8.625 -15.671 20.021 1.00 88.06 181 GLY A O 1
ATOM 1347 N N . GLN A 1 182 ? -8.783 -15.361 17.809 1.00 86.31 182 GLN A N 1
ATOM 1348 C CA . GLN A 1 182 ? -9.065 -16.771 17.496 1.00 86.31 182 GLN A CA 1
ATOM 1349 C C . GLN A 1 182 ? -7.885 -17.701 17.806 1.00 86.31 182 GLN A C 1
ATOM 1351 O O . GLN A 1 182 ? -8.097 -18.823 18.252 1.00 86.31 182 GLN A O 1
ATOM 1356 N N . VAL A 1 183 ? -6.651 -17.249 17.567 1.00 82.19 183 VAL A N 1
ATOM 1357 C CA . VAL A 1 183 ? -5.434 -18.031 17.849 1.00 82.19 183 VAL A CA 1
ATOM 1358 C C . VAL A 1 183 ? -5.141 -18.098 19.351 1.00 82.19 183 VAL A C 1
ATOM 1360 O O . VAL A 1 183 ? -4.587 -19.087 19.821 1.00 82.19 183 VAL A O 1
ATOM 1363 N N . GLN A 1 184 ? -5.493 -17.052 20.099 1.00 76.44 184 GLN A N 1
ATOM 1364 C CA . GLN A 1 184 ? -5.259 -16.958 21.542 1.00 76.44 184 GLN A CA 1
ATOM 1365 C C . GLN A 1 184 ? -6.391 -17.554 22.391 1.00 76.44 184 GLN A C 1
ATOM 1367 O O . GLN A 1 184 ? -6.175 -17.818 23.574 1.00 76.44 184 GLN A O 1
ATOM 1372 N N . ALA A 1 185 ? -7.580 -17.776 21.819 1.00 70.94 185 ALA A N 1
ATOM 1373 C CA . ALA A 1 185 ? -8.670 -18.445 22.515 1.00 70.94 185 ALA A CA 1
ATOM 1374 C C . ALA A 1 185 ? -8.223 -19.857 22.951 1.00 70.94 185 ALA A C 1
ATOM 1376 O O . ALA A 1 185 ? -7.719 -20.620 22.121 1.00 70.94 185 ALA A O 1
ATOM 1377 N N . PRO A 1 186 ? -8.378 -20.226 24.238 1.00 56.50 186 PRO A N 1
ATOM 1378 C CA . PRO A 1 186 ? -7.991 -21.548 24.707 1.00 56.50 186 PRO A CA 1
ATOM 1379 C C . PRO A 1 186 ? -8.769 -22.620 23.938 1.00 56.50 186 PRO A C 1
ATOM 1381 O O . PRO A 1 186 ? -9.956 -22.456 23.654 1.00 56.50 186 PRO A O 1
ATOM 1384 N N . ALA A 1 187 ? -8.095 -23.725 23.618 1.00 56.56 187 ALA A N 1
ATOM 1385 C CA . ALA A 1 187 ? -8.649 -24.892 22.937 1.00 56.56 187 ALA A CA 1
ATOM 1386 C C . ALA A 1 187 ? -9.647 -25.673 23.824 1.00 56.56 187 ALA A C 1
ATOM 1388 O O . ALA A 1 187 ? -9.515 -26.877 24.008 1.00 56.56 187 ALA A O 1
ATOM 1389 N N . ALA A 1 188 ? -10.646 -25.007 24.398 1.00 52.69 188 ALA A N 1
ATOM 1390 C CA . ALA A 1 188 ? -11.731 -25.648 25.126 1.00 52.69 188 ALA A CA 1
ATOM 1391 C C . ALA A 1 188 ? -12.718 -26.241 24.107 1.00 52.69 188 ALA A C 1
ATOM 1393 O O . ALA A 1 188 ? -13.638 -25.566 23.653 1.00 52.69 188 ALA A O 1
ATOM 1394 N N . GLY A 1 189 ? -12.473 -27.481 23.680 1.00 49.38 189 GLY A N 1
ATOM 1395 C CA . GLY A 1 189 ? -13.410 -28.220 22.824 1.00 49.38 189 GLY A CA 1
ATOM 1396 C C . GLY A 1 189 ? -12.791 -29.245 21.877 1.00 49.38 189 GLY A C 1
ATOM 1397 O O . GLY A 1 189 ? -13.509 -29.801 21.051 1.00 49.38 189 GLY A O 1
ATOM 1398 N N . ARG A 1 190 ? -11.476 -29.499 21.950 1.00 48.66 190 ARG A N 1
ATOM 1399 C CA . ARG A 1 190 ? -10.828 -30.535 21.123 1.00 48.66 190 ARG A CA 1
ATOM 1400 C C . ARG A 1 190 ? -10.592 -31.862 21.855 1.00 48.66 190 ARG A C 1
ATOM 1402 O O . ARG A 1 190 ? -10.288 -32.840 21.186 1.00 48.66 190 ARG A O 1
ATOM 1409 N N . GLU A 1 191 ? -10.773 -31.905 23.177 1.00 50.72 191 GLU A N 1
ATOM 1410 C CA . GLU A 1 191 ? -10.519 -33.098 24.006 1.00 50.72 191 GLU A CA 1
ATOM 1411 C C . GLU A 1 191 ? -11.770 -33.975 24.239 1.00 50.72 191 GLU A C 1
ATOM 1413 O O . GLU A 1 191 ? -11.630 -35.182 24.402 1.00 50.72 191 GLU A O 1
ATOM 1418 N N . ASP A 1 192 ? -12.996 -33.448 24.112 1.00 46.12 192 ASP A N 1
ATOM 1419 C CA . ASP A 1 192 ? -14.220 -34.236 24.380 1.00 46.12 192 ASP A CA 1
ATOM 1420 C C . ASP A 1 192 ? -14.592 -35.239 23.266 1.00 46.12 192 ASP A C 1
ATOM 1422 O O . ASP A 1 192 ? -15.432 -36.117 23.463 1.00 46.12 192 ASP A O 1
ATOM 1426 N N . ALA A 1 193 ? -13.984 -35.128 22.080 1.00 48.59 193 ALA A N 1
ATOM 1427 C CA . ALA A 1 193 ? -14.265 -36.026 20.958 1.00 48.59 193 ALA A CA 1
ATOM 1428 C C . ALA A 1 193 ? -13.398 -37.298 20.958 1.00 48.59 193 ALA A C 1
ATOM 1430 O O . ALA A 1 193 ? -13.808 -38.297 20.367 1.00 48.59 193 ALA A O 1
ATOM 1431 N N . ASP A 1 194 ? -12.231 -37.278 21.613 1.00 48.47 194 ASP A N 1
ATOM 1432 C CA . ASP A 1 194 ? -11.300 -38.418 21.623 1.00 48.47 194 ASP A CA 1
ATOM 1433 C C . ASP A 1 194 ? -11.578 -39.372 22.804 1.00 48.47 194 ASP A C 1
ATOM 1435 O O . ASP A 1 194 ? -11.443 -40.588 22.672 1.00 48.47 194 ASP A O 1
ATOM 1439 N N . ASP A 1 195 ? -12.098 -38.859 23.929 1.00 48.25 195 ASP A N 1
ATOM 1440 C CA . ASP A 1 195 ? -12.435 -39.686 25.103 1.00 48.25 195 ASP A CA 1
ATOM 1441 C C . ASP A 1 195 ? -13.758 -40.470 24.924 1.00 48.25 195 ASP A C 1
ATOM 1443 O O . ASP A 1 195 ? -13.950 -41.559 25.471 1.00 48.25 195 ASP A O 1
ATOM 1447 N N . ALA A 1 196 ? -14.657 -39.994 24.051 1.00 49.06 196 ALA A N 1
ATOM 1448 C CA . ALA A 1 196 ? -15.882 -40.714 23.690 1.00 49.06 196 ALA A CA 1
ATOM 1449 C C . ALA A 1 196 ? -15.626 -41.949 22.798 1.00 49.06 196 ALA A C 1
ATOM 1451 O O . ALA A 1 196 ? -16.450 -42.867 22.765 1.00 49.06 196 ALA A O 1
ATOM 1452 N N . ALA A 1 197 ? -14.486 -42.008 22.097 1.00 50.66 197 ALA A N 1
ATOM 1453 C CA . ALA A 1 197 ? -14.100 -43.155 21.273 1.00 50.66 197 ALA A CA 1
ATOM 1454 C C . ALA A 1 197 ? -13.375 -44.256 22.075 1.00 50.66 197 ALA A C 1
ATOM 1456 O O . ALA A 1 197 ? -13.397 -45.421 21.671 1.00 50.66 197 ALA A O 1
ATOM 1457 N N . ALA A 1 198 ? -12.790 -43.925 23.232 1.00 51.75 198 ALA A N 1
ATOM 1458 C CA . ALA A 1 198 ? -12.074 -44.878 24.083 1.00 51.75 198 ALA A CA 1
ATOM 1459 C C . ALA A 1 198 ? -12.993 -45.695 25.022 1.00 51.75 198 ALA A C 1
ATOM 1461 O O . ALA A 1 198 ? -12.617 -46.783 25.457 1.00 51.75 198 ALA A O 1
ATOM 1462 N N . GLY A 1 199 ? -14.217 -45.226 25.302 1.00 47.19 199 GLY A N 1
ATOM 1463 C CA . GLY A 1 199 ? -15.144 -45.862 26.254 1.00 47.19 199 GLY A CA 1
ATOM 1464 C C . GLY A 1 199 ? -16.029 -47.000 25.716 1.00 47.19 199 GLY A C 1
ATOM 1465 O O . GLY A 1 199 ? -16.769 -47.606 26.492 1.00 47.19 199 GLY A O 1
ATOM 1466 N N . ALA A 1 200 ? -15.997 -47.307 24.413 1.00 54.00 200 ALA A N 1
ATOM 1467 C CA . ALA A 1 200 ? -16.940 -48.249 23.786 1.00 54.00 200 ALA A CA 1
ATOM 1468 C C . ALA A 1 200 ? -16.422 -49.697 23.625 1.00 54.00 200 ALA A C 1
ATOM 1470 O O . ALA A 1 200 ? -17.120 -50.543 23.064 1.00 54.00 200 ALA A O 1
ATOM 1471 N N . GLY A 1 201 ? -15.220 -50.016 24.112 1.00 53.94 201 GLY A N 1
ATOM 1472 C CA . GLY A 1 201 ? -14.630 -51.350 23.992 1.00 53.94 201 GLY A CA 1
ATOM 1473 C C . GLY A 1 201 ? -14.529 -52.078 25.329 1.00 53.94 201 GLY A C 1
ATOM 1474 O O . GLY A 1 201 ? -13.809 -51.631 26.209 1.00 53.94 201 GLY A O 1
ATOM 1475 N N . VAL A 1 202 ? -15.138 -53.266 25.404 1.00 51.56 202 VAL A N 1
ATOM 1476 C CA . VAL A 1 202 ? -14.978 -54.311 26.440 1.00 51.56 202 VAL A CA 1
ATOM 1477 C C . VAL A 1 202 ? -16.024 -54.293 27.571 1.00 51.56 202 VAL A C 1
ATOM 1479 O O . VAL A 1 202 ? -15.776 -53.911 28.712 1.00 51.56 202 VAL A O 1
ATOM 1482 N N . ARG A 1 203 ? -17.200 -54.865 27.266 1.00 46.78 203 ARG A N 1
ATOM 1483 C CA . ARG A 1 203 ? -17.983 -55.657 28.229 1.00 46.78 203 ARG A CA 1
ATOM 1484 C C . ARG A 1 203 ? -18.230 -57.070 27.686 1.00 46.78 203 ARG A C 1
ATOM 1486 O O . ARG A 1 203 ? -19.038 -57.240 26.779 1.00 46.78 203 ARG A O 1
ATOM 1493 N N . GLY A 1 204 ? -17.597 -58.036 28.353 1.00 42.44 204 GLY A N 1
ATOM 1494 C CA . GLY A 1 204 ? -18.083 -59.402 28.597 1.00 42.44 204 GLY A CA 1
ATOM 1495 C C . GLY A 1 204 ? -17.766 -60.480 27.551 1.00 42.44 204 GLY A C 1
ATOM 1496 O O . GLY A 1 204 ? -17.375 -60.149 26.430 1.00 42.44 204 GLY A O 1
ATOM 1497 N N . PRO A 1 205 ? -18.009 -61.764 27.883 1.00 52.25 205 PRO A N 1
ATOM 1498 C CA . PRO A 1 205 ? -18.363 -62.333 29.193 1.00 52.25 205 PRO A CA 1
ATOM 1499 C C . PRO A 1 205 ? -17.174 -62.951 29.952 1.00 52.25 205 PRO A C 1
ATOM 1501 O O . PRO A 1 205 ? -16.124 -63.215 29.327 1.00 52.25 205 PRO A O 1
#

pLDDT: mean 85.24, std 15.25, range [42.44, 97.94]

Foldseek 3Di:
DDDDDDPDPLRVLVVVLVVLVCCCPVVVDDLVNDDDDDPDPVCVVVSVVSSVVSPRDDPPCPDVCPCCNPQQSVLVVLLLVCLLVCQCDAPPGFHPLVSLVSNCCGPQLNQDPVLVVVVLVVLCVVDPDDDDSSVSLRVCLCDLVSLVVVLVVQPPHPNNSVSVSSSSNSVVSVVSNVVSCVVPPPPVPPPVVVVVVVPPDDDDD

Radius of gyration: 29.43 Å; chains: 1; bounding box: 57×83×70 Å

Sequence (205 aa):
VAVRVASSPAQEAAHVARMLRGEHVLHGTAWDRMAVILRSAGRMQAACRELRRRGVPLAGTSPAVLLRAEPASGALLTTARAALEGRLGEADRLPERPSAMALLTSPLIGLSALDLRRLRRRLRADRPAERVPDEILLSVLASPQEADALTEELDEGPLAEQAGLLARAARVVAALRGVVGQVQAPAAGREDADDAAAGAGVRGP

Secondary structure (DSSP, 8-state):
------SSHHHHHHHHHHHHHHHHHHH---GGG-----S-HHHHHHHHHHHHTTT-----------GGGSHHHHHHHHHHHHHHTTTT--TTSPPPHHHHHHHHTSTTT---HHHHHHHHHHHHHHS-SSS-TTHHHHHHHH-HHHHHHHHHHTTTSTTHHHHHHHHHHHHHHHHHHHHHHHHHS--TTSSHHHHHHHTTS----